Protein AF-A0A935SSV7-F1 (afdb_monomer_lite)

Sequence (300 aa):
MIEKYALFFLRSNEHFPEGTLFELADTTQPSLPDRGDGEAVLIDMERLIRCPEFAENVPPGQCPVAVTSVSKGDLNNVTIDQTLHYQVVEIPFAVEISQVLSATVNDRLHGLEVERYESSIVDRKYRLHIGHLRPGFYEAICELPDSEQLLITFIKFFPKQFTDRYAEIAQNEQLRRNGNDARRVPIPSIAIAPHHRGDVFSDELLNYALKLTTEWGENYGKPIKERILRLFPELSDQEIDALTKISREAEYYIYDLAAQELDGKINEHDIVPFARGKFTWLDRENSSRLANIGMFYARK

pLDDT: mean 81.69, std 14.03, range [30.91, 95.81]

Radius of gyration: 23.76 Å; chains: 1; bounding box: 60×53×66 Å

Structure (mmCIF, N/CA/C/O backbone):
data_AF-A0A935SSV7-F1
#
_entry.id   AF-A0A935SSV7-F1
#
loop_
_atom_site.group_PDB
_atom_site.id
_atom_site.type_symbol
_atom_site.label_atom_id
_atom_site.label_alt_id
_atom_site.label_comp_id
_atom_site.label_asym_id
_atom_site.label_entity_id
_atom_site.label_seq_id
_atom_site.pdbx_PDB_ins_code
_atom_site.Cartn_x
_atom_site.Cartn_y
_atom_site.Cartn_z
_atom_site.occupancy
_atom_site.B_iso_or_equiv
_atom_site.auth_seq_id
_atom_site.auth_comp_id
_atom_site.auth_asym_id
_atom_site.auth_atom_id
_atom_site.pdbx_PDB_model_num
ATOM 1 N N . MET A 1 1 ? 3.971 26.061 -2.828 1.00 48.59 1 MET A N 1
ATOM 2 C CA . MET A 1 1 ? 3.521 25.217 -3.956 1.00 48.59 1 MET A CA 1
ATOM 3 C C . MET A 1 1 ? 3.308 23.831 -3.392 1.00 48.59 1 MET A C 1
ATOM 5 O O . MET A 1 1 ? 4.142 23.421 -2.603 1.00 48.59 1 MET A O 1
ATOM 9 N N . ILE A 1 2 ? 2.199 23.166 -3.712 1.00 56.59 2 ILE A N 1
ATOM 10 C CA . ILE A 1 2 ? 2.009 21.763 -3.326 1.00 56.59 2 ILE A CA 1
ATOM 11 C C . ILE A 1 2 ? 2.935 20.948 -4.227 1.00 56.59 2 ILE A C 1
ATOM 13 O O . ILE A 1 2 ? 2.820 21.037 -5.452 1.00 56.59 2 ILE A O 1
ATOM 17 N N . GLU A 1 3 ? 3.890 20.249 -3.626 1.00 74.19 3 GLU A N 1
ATOM 18 C CA . GLU A 1 3 ? 4.778 19.339 -4.338 1.00 74.19 3 GLU A CA 1
ATOM 19 C C . GLU A 1 3 ? 3.940 18.182 -4.889 1.00 74.19 3 GLU A C 1
ATOM 21 O O . GLU A 1 3 ? 3.077 17.638 -4.199 1.00 74.19 3 GLU A O 1
ATOM 26 N N . LYS A 1 4 ? 4.096 17.890 -6.182 1.00 86.56 4 LYS A N 1
ATOM 27 C CA . LYS A 1 4 ? 3.373 16.796 -6.833 1.00 86.56 4 LYS A CA 1
ATOM 28 C C . LYS A 1 4 ? 4.244 15.559 -6.785 1.00 86.56 4 LYS A C 1
ATOM 30 O O . LYS A 1 4 ? 5.429 15.654 -7.085 1.00 86.56 4 LYS A O 1
ATOM 35 N N . TYR A 1 5 ? 3.637 14.424 -6.482 1.00 87.44 5 TYR A N 1
ATOM 36 C CA . TYR A 1 5 ? 4.305 13.133 -6.472 1.00 87.44 5 TYR A CA 1
ATOM 37 C C . TYR A 1 5 ? 3.787 12.272 -7.625 1.00 87.44 5 TYR A C 1
ATOM 39 O O . TYR A 1 5 ? 2.654 12.441 -8.083 1.00 87.44 5 TYR A O 1
ATOM 47 N N . ALA A 1 6 ? 4.640 11.393 -8.135 1.00 87.94 6 ALA A N 1
ATOM 48 C CA . ALA A 1 6 ? 4.318 10.454 -9.196 1.00 87.94 6 ALA A CA 1
ATOM 49 C C . ALA A 1 6 ? 4.981 9.101 -8.927 1.00 87.94 6 ALA A C 1
ATOM 51 O O . ALA A 1 6 ? 6.003 9.010 -8.246 1.00 87.94 6 ALA A O 1
ATOM 52 N N . LEU A 1 7 ? 4.399 8.044 -9.491 1.00 87.31 7 LEU A N 1
ATOM 53 C CA . LEU A 1 7 ? 4.951 6.701 -9.403 1.00 87.31 7 LEU A CA 1
ATOM 54 C C . LEU A 1 7 ? 6.076 6.530 -10.427 1.00 87.31 7 LEU A C 1
ATOM 56 O O . LEU A 1 7 ? 5.903 6.807 -11.616 1.00 87.31 7 LEU A O 1
ATOM 60 N N . PHE A 1 8 ? 7.215 6.016 -9.983 1.00 88.38 8 PHE A N 1
ATOM 61 C CA . PHE A 1 8 ? 8.368 5.722 -10.816 1.00 88.38 8 PHE A CA 1
ATOM 62 C C . PHE A 1 8 ? 8.837 4.286 -10.618 1.00 88.38 8 PHE A C 1
ATOM 64 O O . PHE A 1 8 ? 8.939 3.788 -9.501 1.00 88.38 8 PHE A O 1
ATOM 71 N N . PHE A 1 9 ? 9.172 3.637 -11.727 1.00 87.25 9 PHE A N 1
ATOM 72 C CA . PHE A 1 9 ? 9.912 2.386 -11.759 1.00 87.25 9 PHE A CA 1
ATOM 73 C C . PHE A 1 9 ? 11.403 2.700 -11.834 1.00 87.25 9 PHE A C 1
ATOM 75 O O . PHE A 1 9 ? 11.855 3.362 -12.775 1.00 87.25 9 PHE A O 1
ATOM 82 N N . LEU A 1 10 ? 12.160 2.226 -10.849 1.00 85.44 10 LEU A N 1
ATOM 83 C CA . LEU A 1 10 ? 13.599 2.407 -10.782 1.00 85.44 10 LEU A CA 1
ATOM 84 C C . LEU A 1 10 ? 14.311 1.334 -11.610 1.00 85.44 10 LEU A C 1
ATOM 86 O O . LEU A 1 10 ? 14.245 0.134 -11.335 1.00 85.44 10 LEU A O 1
ATOM 90 N N . ARG A 1 11 ? 15.043 1.796 -12.618 1.00 79.31 11 ARG A N 1
ATOM 91 C CA . ARG A 1 11 ? 16.056 1.010 -13.319 1.00 79.31 11 ARG A CA 1
ATOM 92 C C . ARG A 1 11 ? 17.254 0.882 -12.403 1.00 79.31 11 ARG A C 1
ATOM 94 O O . ARG A 1 11 ? 17.616 1.868 -11.768 1.00 79.31 11 ARG A O 1
ATOM 101 N N . SER A 1 12 ? 17.830 -0.319 -12.369 1.00 76.56 12 SER A N 1
ATOM 102 C CA . SER A 1 12 ? 19.017 -0.710 -11.598 1.00 76.56 12 SER A CA 1
ATOM 103 C C . SER A 1 12 ? 19.812 0.466 -11.015 1.00 76.56 12 SER A C 1
ATOM 105 O O . SER A 1 12 ? 20.351 1.295 -11.754 1.00 76.56 12 SER A O 1
ATOM 107 N N . ASN A 1 13 ? 19.939 0.510 -9.691 1.00 78.81 13 ASN A N 1
ATOM 108 C CA . ASN A 1 13 ? 20.808 1.456 -9.001 1.00 78.81 13 ASN A CA 1
ATOM 109 C C . ASN A 1 13 ? 21.601 0.729 -7.899 1.00 78.81 13 ASN A C 1
ATOM 111 O O . ASN A 1 13 ? 21.331 -0.422 -7.576 1.00 78.81 13 ASN A O 1
ATOM 115 N N . GLU A 1 14 ? 22.617 1.390 -7.352 1.00 76.25 14 GLU A N 1
ATOM 116 C CA . GLU A 1 14 ? 23.547 0.791 -6.379 1.00 76.25 14 GLU A CA 1
ATOM 117 C C . GLU A 1 14 ? 22.909 0.516 -5.006 1.00 76.25 14 GLU A C 1
ATOM 119 O O . GLU A 1 14 ? 23.407 -0.281 -4.217 1.00 76.25 14 GLU A O 1
ATOM 124 N N . HIS A 1 15 ? 21.784 1.165 -4.733 1.00 73.81 15 HIS A N 1
ATOM 125 C CA . HIS A 1 15 ? 21.099 1.211 -3.451 1.00 73.81 15 HIS A CA 1
ATOM 126 C C . HIS A 1 15 ? 19.860 0.304 -3.404 1.00 73.81 15 HIS A C 1
ATOM 128 O O . HIS A 1 15 ? 19.477 -0.129 -2.317 1.00 73.81 15 HIS A O 1
ATOM 134 N N . PHE A 1 16 ? 19.234 0.018 -4.549 1.00 79.81 16 PHE A N 1
ATOM 135 C CA . PHE A 1 16 ? 17.968 -0.701 -4.646 1.00 79.81 16 PHE A CA 1
ATOM 136 C C . PHE A 1 16 ? 17.959 -1.709 -5.796 1.00 79.81 16 PHE A C 1
ATOM 138 O O . PHE A 1 16 ? 18.489 -1.419 -6.872 1.00 79.81 16 PHE A O 1
ATOM 145 N N . PRO A 1 17 ? 17.290 -2.863 -5.616 1.00 74.12 17 PRO A N 1
ATOM 146 C CA . PRO A 1 17 ? 17.087 -3.816 -6.696 1.00 74.12 17 PRO A CA 1
ATOM 147 C C . PRO A 1 17 ? 16.396 -3.176 -7.903 1.00 74.12 17 PRO A C 1
ATOM 149 O O . PRO A 1 17 ? 15.486 -2.348 -7.761 1.00 74.12 17 PRO A O 1
ATOM 152 N N . GLU A 1 18 ? 16.800 -3.603 -9.098 1.00 75.88 18 GLU A N 1
ATOM 153 C CA . GLU A 1 18 ? 16.103 -3.247 -10.329 1.00 75.88 18 GLU A CA 1
ATOM 154 C C . GLU A 1 18 ? 14.624 -3.639 -10.247 1.00 75.88 18 GLU A C 1
ATOM 156 O O . GLU A 1 18 ? 14.265 -4.725 -9.790 1.00 75.88 18 GLU A O 1
ATOM 161 N N . GLY A 1 19 ? 13.769 -2.728 -10.702 1.00 75.62 19 GLY A N 1
ATOM 162 C CA . GLY A 1 19 ? 12.326 -2.913 -10.743 1.00 75.62 19 GLY A CA 1
ATOM 163 C C . GLY A 1 19 ? 11.578 -2.466 -9.500 1.00 75.62 19 GLY A C 1
ATOM 164 O O . GLY A 1 19 ? 10.358 -2.604 -9.415 1.00 75.62 19 GLY A O 1
ATOM 165 N N . THR A 1 20 ? 12.266 -1.849 -8.549 1.00 83.50 20 THR A N 1
ATOM 166 C CA . THR A 1 20 ? 11.580 -1.258 -7.406 1.00 83.50 20 THR A CA 1
ATOM 167 C C . THR A 1 20 ? 10.691 -0.091 -7.856 1.00 83.50 20 THR A C 1
ATOM 169 O O . THR A 1 20 ? 11.133 0.789 -8.596 1.00 83.50 20 THR A O 1
ATOM 172 N N . LEU A 1 21 ? 9.430 -0.089 -7.421 1.00 86.69 21 LEU A N 1
ATOM 173 C CA . LEU A 1 21 ? 8.510 1.032 -7.612 1.00 86.69 21 LEU A CA 1
ATOM 174 C C . LEU A 1 21 ? 8.599 1.984 -6.417 1.00 86.69 21 LEU A C 1
ATOM 176 O O . LEU A 1 21 ? 8.624 1.532 -5.273 1.00 86.69 21 LEU A O 1
ATOM 180 N N . PHE A 1 22 ? 8.599 3.287 -6.685 1.00 87.12 22 PHE A N 1
ATOM 181 C CA . PHE A 1 22 ? 8.559 4.337 -5.670 1.00 87.12 22 PHE A CA 1
ATOM 182 C C . PHE A 1 22 ? 7.610 5.451 -6.084 1.00 87.12 22 PHE A C 1
ATOM 184 O O . PHE A 1 22 ? 7.574 5.841 -7.248 1.00 87.12 22 PHE A O 1
ATOM 191 N N . GLU A 1 23 ? 6.877 5.998 -5.124 1.00 88.19 23 GLU A N 1
ATOM 192 C CA . GLU A 1 23 ? 6.283 7.322 -5.274 1.00 88.19 23 GLU A CA 1
ATOM 193 C C . GLU A 1 23 ? 7.362 8.355 -4.935 1.00 88.19 23 GLU A C 1
ATOM 195 O O . GLU A 1 23 ? 8.023 8.215 -3.911 1.00 88.19 23 GLU A O 1
ATOM 200 N N . LEU A 1 24 ? 7.607 9.329 -5.814 1.00 89.94 24 LEU A N 1
ATOM 201 C CA . LEU A 1 24 ? 8.639 10.363 -5.650 1.00 89.94 24 LEU A CA 1
ATOM 202 C C . LEU A 1 24 ? 8.135 11.710 -6.161 1.00 89.94 24 LEU A C 1
ATOM 204 O O . LEU A 1 24 ? 7.181 11.762 -6.938 1.00 89.94 24 LEU A O 1
ATOM 208 N N . ALA A 1 25 ? 8.797 12.796 -5.761 1.00 88.94 25 ALA A N 1
ATOM 209 C CA . ALA A 1 25 ? 8.492 14.127 -6.273 1.00 88.94 25 ALA A CA 1
ATOM 210 C C . ALA A 1 25 ? 8.641 14.172 -7.808 1.00 88.94 25 ALA A C 1
ATOM 212 O O . ALA A 1 25 ? 9.650 13.744 -8.366 1.00 88.94 25 ALA A O 1
ATOM 213 N N . ASP A 1 26 ? 7.637 14.706 -8.502 1.00 87.88 26 ASP A N 1
ATOM 214 C CA . ASP A 1 26 ? 7.586 14.827 -9.964 1.00 87.88 26 ASP A CA 1
ATOM 215 C C . ASP A 1 26 ? 8.390 16.058 -10.415 1.00 87.88 26 ASP A C 1
ATOM 217 O O . ASP A 1 26 ? 7.848 17.064 -10.883 1.00 87.88 26 ASP A O 1
ATOM 221 N N . THR A 1 27 ? 9.703 16.005 -10.186 1.00 86.81 27 THR A N 1
ATOM 222 C CA . THR A 1 27 ? 10.665 17.071 -10.493 1.00 86.81 27 THR A CA 1
ATOM 223 C C . THR A 1 27 ? 11.703 16.587 -11.509 1.00 86.81 27 THR A C 1
ATOM 225 O O . THR A 1 27 ? 11.733 15.424 -11.905 1.00 86.81 27 THR A O 1
ATOM 228 N N . THR A 1 28 ? 12.573 17.486 -11.975 1.00 84.31 28 THR A N 1
ATOM 229 C CA . THR A 1 28 ? 13.639 17.142 -12.932 1.00 84.31 28 THR A CA 1
ATOM 230 C C . THR A 1 28 ? 14.767 16.315 -12.321 1.00 84.31 28 THR A C 1
ATOM 232 O O . THR A 1 28 ? 15.584 15.777 -13.062 1.00 84.31 28 THR A O 1
ATOM 235 N N . GLN A 1 29 ? 14.850 16.258 -10.991 1.00 85.75 29 GLN A N 1
ATOM 236 C CA . GLN A 1 29 ? 15.876 15.518 -10.266 1.00 85.75 29 GLN A CA 1
ATOM 237 C C . GLN A 1 29 ? 15.305 15.071 -8.912 1.00 85.75 29 GLN A C 1
ATOM 239 O O . GLN A 1 29 ? 15.554 15.719 -7.892 1.00 85.75 29 GLN A O 1
ATOM 244 N N . PRO A 1 30 ? 14.481 14.011 -8.894 1.00 88.31 30 PRO A N 1
ATOM 245 C CA . PRO A 1 30 ? 13.924 13.485 -7.658 1.00 88.31 30 PRO A CA 1
ATOM 246 C C . PRO A 1 30 ? 15.029 12.948 -6.744 1.00 88.31 30 PRO A C 1
ATOM 248 O O . PRO A 1 30 ? 16.055 12.436 -7.201 1.00 88.31 30 PRO A O 1
ATOM 251 N N . SER A 1 31 ? 14.795 13.035 -5.439 1.00 87.94 31 SER A N 1
ATOM 252 C CA . SER A 1 31 ? 15.656 12.453 -4.416 1.00 87.94 31 SER A CA 1
ATOM 253 C C . SER A 1 31 ? 14.961 11.282 -3.732 1.00 87.94 31 SER A C 1
ATOM 255 O O . SER A 1 31 ? 13.760 11.311 -3.467 1.00 87.94 31 SER A O 1
ATOM 257 N N . LEU A 1 32 ? 15.733 10.242 -3.432 1.00 85.81 32 LEU A N 1
ATOM 258 C CA . LEU A 1 32 ? 15.344 9.252 -2.440 1.00 85.81 32 LEU A CA 1
ATOM 259 C C . LEU A 1 32 ? 15.706 9.811 -1.059 1.00 85.81 32 LEU A C 1
ATOM 261 O O . LEU A 1 32 ? 16.830 10.309 -0.899 1.00 85.81 32 LEU A O 1
ATOM 265 N N . PRO A 1 33 ? 14.799 9.736 -0.069 1.00 83.75 33 PRO A N 1
ATOM 266 C CA . PRO A 1 33 ? 15.132 10.093 1.300 1.00 83.75 33 PRO A CA 1
ATOM 267 C C . PRO A 1 33 ? 16.340 9.291 1.788 1.00 83.75 33 PRO A C 1
ATOM 269 O O . PRO A 1 33 ? 16.538 8.145 1.374 1.00 83.75 33 PRO A O 1
ATOM 272 N N . ASP A 1 34 ? 17.120 9.893 2.685 1.00 81.88 34 ASP A N 1
ATOM 273 C CA . ASP A 1 34 ? 18.146 9.170 3.436 1.00 81.88 34 ASP A CA 1
ATOM 274 C C . ASP A 1 34 ? 17.520 7.913 4.060 1.00 81.88 34 ASP A C 1
ATOM 276 O O . ASP A 1 34 ? 16.422 7.949 4.618 1.00 81.88 34 ASP A O 1
ATOM 280 N N . ARG A 1 35 ? 18.199 6.777 3.913 1.00 76.62 35 ARG A N 1
ATOM 281 C CA . ARG A 1 35 ? 17.683 5.466 4.326 1.00 76.62 35 ARG A CA 1
ATOM 282 C C . ARG A 1 35 ? 18.200 5.096 5.708 1.00 76.62 35 ARG A C 1
ATOM 284 O O . ARG A 1 35 ? 18.047 3.959 6.137 1.00 76.62 35 ARG A O 1
ATOM 291 N N . GLY A 1 36 ? 18.816 6.041 6.405 1.00 74.31 36 GLY A N 1
ATOM 292 C CA . GLY A 1 36 ? 19.560 5.809 7.628 1.00 74.31 36 GLY A CA 1
ATOM 293 C C . GLY A 1 36 ? 21.040 5.508 7.396 1.00 74.31 36 GLY A C 1
ATOM 294 O O . GLY A 1 36 ? 21.724 5.140 8.347 1.00 74.31 36 GLY A O 1
ATOM 295 N N . ASP A 1 37 ? 21.525 5.666 6.163 1.00 76.56 37 ASP A N 1
ATOM 296 C CA . ASP A 1 37 ? 22.944 5.702 5.797 1.00 76.56 37 ASP A CA 1
ATOM 297 C C . ASP A 1 37 ? 23.538 7.122 5.890 1.00 76.56 37 ASP A C 1
ATOM 299 O O . ASP A 1 37 ? 24.749 7.294 5.772 1.00 76.56 37 ASP A O 1
ATOM 303 N N . GLY A 1 38 ? 22.708 8.128 6.180 1.00 76.62 38 GLY A N 1
ATOM 304 C CA . GLY A 1 38 ? 23.100 9.525 6.358 1.00 76.62 38 GLY A CA 1
ATOM 305 C C . GLY A 1 38 ? 23.135 10.325 5.057 1.00 76.62 38 GLY A C 1
ATOM 306 O O . GLY A 1 38 ? 23.490 11.504 5.083 1.00 76.62 38 GLY A O 1
ATOM 307 N N . GLU A 1 39 ? 22.755 9.721 3.929 1.00 77.88 39 GLU A N 1
ATOM 308 C CA . GLU A 1 39 ? 22.858 10.338 2.610 1.00 77.88 39 GLU A CA 1
ATOM 309 C C . GLU A 1 39 ? 21.539 10.225 1.839 1.00 77.88 39 GLU A C 1
ATOM 311 O O . GLU A 1 39 ? 21.062 9.141 1.512 1.00 77.88 39 GLU A O 1
ATOM 316 N N . ALA A 1 40 ? 20.947 11.374 1.501 1.00 84.50 40 ALA A N 1
ATOM 317 C CA . ALA A 1 40 ? 19.876 11.420 0.513 1.00 84.50 40 ALA A CA 1
ATOM 318 C C . ALA A 1 40 ? 20.479 11.268 -0.888 1.00 84.50 40 ALA A C 1
ATOM 320 O O . ALA A 1 40 ? 21.465 11.927 -1.227 1.00 84.50 40 ALA A O 1
ATOM 321 N N . VAL A 1 41 ? 19.866 10.432 -1.723 1.00 83.88 41 VAL A N 1
ATOM 322 C CA . VAL A 1 41 ? 20.419 10.092 -3.038 1.00 83.88 41 VAL A CA 1
ATOM 323 C C . VAL A 1 41 ? 19.614 10.782 -4.127 1.00 83.88 41 VAL A C 1
ATOM 325 O O . VAL A 1 41 ? 18.420 10.532 -4.283 1.00 83.88 41 VAL A O 1
ATOM 328 N N . LEU A 1 42 ? 20.272 11.632 -4.915 1.00 87.00 42 LEU A N 1
ATOM 329 C CA . LEU A 1 42 ? 19.686 12.181 -6.137 1.00 87.00 42 LEU A CA 1
ATOM 330 C C . LEU A 1 42 ? 19.618 11.090 -7.206 1.00 87.00 42 LEU A C 1
ATOM 332 O O . LEU A 1 42 ? 20.614 10.416 -7.479 1.00 87.00 42 LEU A O 1
ATOM 336 N N . ILE A 1 43 ? 18.456 10.933 -7.835 1.00 85.50 43 ILE A N 1
ATOM 337 C CA . ILE A 1 43 ? 18.258 9.947 -8.892 1.00 85.50 43 ILE A CA 1
ATOM 338 C C . ILE A 1 43 ? 18.184 10.645 -10.242 1.00 85.50 43 ILE A C 1
ATOM 340 O O . ILE A 1 43 ? 17.424 11.590 -10.446 1.00 85.50 43 ILE A O 1
ATOM 344 N N . ASP A 1 44 ? 18.987 10.147 -11.178 1.00 85.38 44 ASP A N 1
ATOM 345 C CA . ASP A 1 44 ? 18.917 10.562 -12.570 1.00 85.38 44 ASP A CA 1
ATOM 346 C C . ASP A 1 44 ? 17.592 10.099 -13.192 1.00 85.38 44 ASP A C 1
ATOM 348 O O . ASP A 1 44 ? 17.216 8.926 -13.093 1.00 85.38 44 ASP A O 1
ATOM 352 N N . MET A 1 45 ? 16.904 11.010 -13.876 1.00 84.94 45 MET A N 1
ATOM 353 C CA . MET A 1 45 ? 15.671 10.715 -14.600 1.00 84.94 45 MET A CA 1
ATOM 354 C C . MET A 1 45 ? 15.855 9.636 -15.672 1.00 84.94 45 MET A C 1
ATOM 356 O O . MET A 1 45 ? 14.898 8.926 -15.971 1.00 84.94 45 MET A O 1
ATOM 360 N N . GLU A 1 46 ? 17.060 9.438 -16.216 1.00 85.50 46 GLU A N 1
ATOM 361 C CA . GLU A 1 46 ? 17.350 8.332 -17.145 1.00 85.50 46 GLU A CA 1
ATOM 362 C C . GLU A 1 46 ? 17.204 6.945 -16.496 1.00 85.50 46 GLU A C 1
ATOM 364 O O . GLU A 1 46 ? 16.926 5.946 -17.175 1.00 85.50 46 GLU A O 1
ATOM 369 N N . ARG A 1 47 ? 17.351 6.883 -15.166 1.00 85.44 47 ARG A N 1
ATOM 370 C CA . ARG A 1 47 ? 17.166 5.675 -14.353 1.00 85.44 47 ARG A CA 1
ATOM 371 C C . ARG A 1 47 ? 15.725 5.496 -13.885 1.00 85.44 47 ARG A C 1
ATOM 373 O O . ARG A 1 47 ? 15.418 4.480 -13.271 1.00 85.44 47 ARG A O 1
ATOM 380 N N . LEU A 1 48 ? 14.827 6.426 -14.189 1.00 87.06 48 LEU A N 1
ATOM 381 C CA . LEU A 1 48 ? 13.432 6.355 -13.776 1.00 87.06 48 LEU A CA 1
ATOM 382 C C . LEU A 1 48 ? 12.515 6.197 -14.981 1.00 87.06 48 LEU A C 1
ATOM 384 O O . LEU A 1 48 ? 12.659 6.847 -16.014 1.00 87.06 48 LEU A O 1
ATOM 388 N N . ILE A 1 49 ? 11.513 5.339 -14.833 1.00 85.50 49 ILE A N 1
ATOM 389 C CA . ILE A 1 49 ? 10.395 5.279 -15.766 1.00 85.50 49 ILE A CA 1
ATOM 390 C C . ILE A 1 49 ? 9.154 5.734 -15.021 1.00 85.50 49 ILE A C 1
ATOM 392 O O . ILE A 1 49 ? 8.658 5.036 -14.139 1.00 85.50 49 ILE A O 1
ATOM 396 N N . ARG A 1 50 ? 8.654 6.918 -15.377 1.00 85.69 50 ARG A N 1
ATOM 397 C CA . ARG A 1 50 ? 7.382 7.422 -14.854 1.00 85.69 50 ARG A CA 1
ATOM 398 C C . ARG A 1 50 ? 6.275 6.449 -15.246 1.00 85.69 50 ARG A C 1
ATOM 400 O O . ARG A 1 50 ? 6.089 6.171 -16.430 1.00 85.69 50 ARG A O 1
ATOM 407 N N . CYS A 1 51 ? 5.581 5.929 -14.250 1.00 80.81 51 CYS A N 1
ATOM 408 C CA . CYS A 1 51 ? 4.491 4.983 -14.400 1.00 80.81 51 CYS A CA 1
ATOM 409 C C . CYS A 1 51 ? 3.148 5.723 -14.334 1.00 80.81 51 CYS A C 1
ATOM 411 O O . CYS A 1 51 ? 3.063 6.788 -13.716 1.00 80.81 51 CYS A O 1
ATOM 413 N N . PRO A 1 52 ? 2.092 5.194 -14.978 1.00 73.81 52 PRO A N 1
ATOM 414 C CA . PRO A 1 52 ? 0.748 5.700 -14.747 1.00 73.81 52 PRO A CA 1
ATOM 415 C C . PRO A 1 52 ? 0.357 5.518 -13.276 1.00 73.81 52 PRO A C 1
ATOM 417 O O . PRO A 1 52 ? 0.891 4.648 -12.585 1.00 73.81 52 PRO A O 1
ATOM 420 N N . GLU A 1 53 ? -0.575 6.354 -12.814 1.00 67.56 53 GLU A N 1
ATOM 421 C CA . GLU A 1 53 ? -1.103 6.269 -11.455 1.00 67.56 53 GLU A CA 1
ATOM 422 C C . GLU A 1 53 ? -1.661 4.876 -11.162 1.00 67.56 53 GLU A C 1
ATOM 424 O O . GLU A 1 53 ? -2.234 4.191 -12.016 1.00 67.56 53 GLU A O 1
ATOM 429 N N . PHE A 1 54 ? -1.467 4.463 -9.918 1.00 64.25 54 PHE A N 1
ATOM 430 C CA . PHE A 1 54 ? -1.740 3.116 -9.482 1.00 64.25 54 PHE A CA 1
ATOM 431 C C . PHE A 1 54 ? -3.243 2.920 -9.237 1.00 64.25 54 PHE A C 1
ATOM 433 O O . PHE A 1 54 ? -3.784 3.391 -8.243 1.00 64.25 54 PHE A O 1
ATOM 440 N N . ALA A 1 55 ? -3.933 2.224 -10.147 1.00 52.03 55 ALA A N 1
ATOM 441 C CA . ALA A 1 55 ? -5.379 1.984 -10.037 1.00 52.03 55 ALA A CA 1
ATOM 442 C C . ALA A 1 55 ? -5.756 0.844 -9.066 1.00 52.03 55 ALA A C 1
ATOM 444 O O . ALA A 1 55 ? -6.937 0.633 -8.781 1.00 52.03 55 ALA A O 1
ATOM 445 N N . GLU A 1 56 ? -4.775 0.072 -8.592 1.00 55.16 56 GLU A N 1
ATOM 446 C CA . GLU A 1 56 ? -5.004 -1.107 -7.753 1.00 55.16 56 GLU A CA 1
ATOM 447 C C . GLU A 1 56 ? -4.876 -0.745 -6.267 1.00 55.16 56 GLU A C 1
ATOM 449 O O . GLU A 1 56 ? -4.125 0.140 -5.883 1.00 55.16 56 GLU A O 1
ATOM 454 N N . ASN A 1 57 ? -5.630 -1.398 -5.387 1.00 59.16 57 ASN A N 1
ATOM 455 C CA . ASN A 1 57 ? -5.477 -1.147 -3.954 1.00 59.16 57 ASN A CA 1
ATOM 456 C C . ASN A 1 57 ? -4.389 -2.078 -3.443 1.00 59.16 57 ASN A C 1
ATOM 458 O O . ASN A 1 57 ? -4.632 -3.275 -3.317 1.00 59.16 57 ASN A O 1
ATOM 462 N N . VAL A 1 58 ? -3.189 -1.544 -3.193 1.00 69.00 58 VAL A N 1
ATOM 463 C CA . VAL A 1 58 ? -2.116 -2.313 -2.552 1.00 69.00 58 VAL A CA 1
ATOM 464 C C . VAL A 1 58 ? -2.543 -2.598 -1.116 1.00 69.00 58 VAL A C 1
ATOM 466 O O . VAL A 1 58 ? -2.665 -1.641 -0.350 1.00 69.00 58 VAL A O 1
ATOM 469 N N . PRO A 1 59 ? -2.758 -3.863 -0.711 1.00 68.50 59 PRO A N 1
ATOM 470 C CA . PRO A 1 59 ? -3.039 -4.169 0.681 1.00 68.50 59 PRO A CA 1
ATOM 471 C C . PRO A 1 59 ? -1.790 -3.825 1.504 1.00 68.50 59 PRO A C 1
ATOM 473 O O . PRO A 1 59 ? -0.749 -4.450 1.288 1.00 68.50 59 PRO A O 1
ATOM 476 N N . PRO A 1 60 ? -1.854 -2.866 2.445 1.00 69.44 60 PRO A N 1
ATOM 477 C CA . PRO A 1 60 ? -0.674 -2.392 3.169 1.00 69.44 60 PRO A CA 1
ATOM 478 C C . PRO A 1 60 ? 0.115 -3.496 3.897 1.00 69.44 60 PRO A C 1
ATOM 480 O O . PRO A 1 60 ? 1.338 -3.417 3.994 1.00 69.44 60 PRO A O 1
ATOM 483 N N . GLY A 1 61 ? -0.561 -4.562 4.340 1.00 69.94 61 GLY A N 1
ATOM 484 C CA . GLY A 1 61 ? 0.061 -5.722 4.989 1.00 69.94 61 GLY A CA 1
ATOM 485 C C . GLY A 1 61 ? 0.808 -6.676 4.047 1.00 69.94 61 GLY A C 1
ATOM 486 O O . GLY A 1 61 ? 1.514 -7.554 4.524 1.00 69.94 61 GLY A O 1
ATOM 487 N N . GLN A 1 62 ? 0.672 -6.521 2.725 1.00 76.75 62 GLN A N 1
ATOM 488 C CA . GLN A 1 62 ? 1.415 -7.304 1.726 1.00 76.75 62 GLN A CA 1
ATOM 489 C C . GLN A 1 62 ? 2.684 -6.596 1.236 1.00 76.75 62 GLN A C 1
ATOM 491 O O . GLN A 1 62 ? 3.454 -7.175 0.470 1.00 76.75 62 GLN A O 1
ATOM 496 N N . CYS A 1 63 ? 2.897 -5.343 1.639 1.00 86.06 63 CYS A N 1
ATOM 497 C CA . CYS A 1 63 ? 4.052 -4.545 1.245 1.00 86.06 63 CYS A CA 1
ATOM 498 C C . CYS A 1 63 ? 5.313 -5.088 1.923 1.00 86.06 63 CYS A C 1
ATOM 500 O O . CYS A 1 63 ? 5.387 -5.025 3.150 1.00 86.06 63 CYS A O 1
ATOM 502 N N . PRO A 1 64 ? 6.318 -5.597 1.187 1.00 88.94 64 PRO A N 1
ATOM 503 C CA . PRO A 1 64 ? 7.567 -6.029 1.800 1.00 88.94 64 PRO A CA 1
ATOM 504 C C . PRO A 1 64 ? 8.187 -4.893 2.615 1.00 88.94 64 PRO A C 1
ATOM 506 O O . PRO A 1 64 ? 8.155 -3.741 2.186 1.00 88.94 64 PRO A O 1
ATOM 509 N N . VAL A 1 65 ? 8.754 -5.211 3.776 1.00 91.69 65 VAL A N 1
ATOM 510 C CA . VAL A 1 65 ? 9.372 -4.217 4.661 1.00 91.69 65 VAL A CA 1
ATOM 511 C C . VAL A 1 65 ? 10.847 -4.535 4.832 1.00 91.69 65 VAL A C 1
ATOM 513 O O . VAL A 1 65 ? 11.200 -5.685 5.088 1.00 91.69 65 VAL A O 1
ATOM 516 N N . ALA A 1 66 ? 11.696 -3.515 4.736 1.00 90.56 66 ALA A N 1
ATOM 517 C CA . ALA A 1 66 ? 13.087 -3.597 5.162 1.00 90.56 66 ALA A CA 1
ATOM 518 C C . ALA A 1 66 ? 13.382 -2.499 6.181 1.00 90.56 66 ALA A C 1
ATOM 520 O O . ALA A 1 66 ? 13.155 -1.322 5.904 1.00 90.56 66 ALA A O 1
ATOM 521 N N . VAL A 1 67 ? 13.906 -2.882 7.344 1.00 91.75 67 VAL A N 1
ATOM 522 C CA . VAL A 1 67 ? 14.515 -1.934 8.283 1.00 91.75 67 VAL A CA 1
ATOM 523 C C . VAL A 1 67 ? 15.919 -1.637 7.785 1.00 91.75 67 VAL A C 1
ATOM 525 O O . VAL A 1 67 ? 16.669 -2.555 7.457 1.00 91.75 67 VAL A O 1
ATOM 528 N N . THR A 1 68 ? 16.254 -0.360 7.686 1.00 90.81 68 THR A N 1
ATOM 529 C CA . THR A 1 68 ? 17.494 0.101 7.060 1.00 90.81 68 THR A CA 1
ATOM 530 C C . THR A 1 68 ? 18.456 0.721 8.064 1.00 90.81 68 THR A C 1
ATOM 532 O O . THR A 1 68 ? 19.663 0.659 7.849 1.00 90.81 68 THR A O 1
ATOM 535 N N . SER A 1 69 ? 17.961 1.247 9.188 1.00 90.75 69 SER A N 1
ATOM 536 C CA . SER A 1 69 ? 18.812 1.705 10.289 1.00 90.75 69 SER A CA 1
ATOM 537 C C . SER A 1 69 ? 18.107 1.687 11.641 1.00 90.75 69 SER A C 1
ATOM 539 O O . SER A 1 69 ? 16.877 1.729 11.728 1.00 90.75 69 SER A O 1
ATOM 541 N N . VAL A 1 70 ? 18.920 1.653 12.698 1.00 90.56 70 VAL A N 1
ATOM 542 C CA . VAL A 1 70 ? 18.512 1.789 14.099 1.00 90.56 70 VAL A CA 1
ATOM 543 C C . VAL A 1 70 ? 19.581 2.626 14.808 1.00 90.56 70 VAL A C 1
ATOM 545 O O . VAL A 1 70 ? 20.763 2.312 14.690 1.00 90.56 70 VAL A O 1
ATOM 548 N N . SER A 1 71 ? 19.208 3.690 15.528 1.00 89.06 71 SER A N 1
ATOM 549 C CA . SER A 1 71 ? 20.193 4.582 16.171 1.00 89.06 71 SER A CA 1
ATOM 550 C C . SER A 1 71 ? 20.814 4.023 17.454 1.00 89.06 71 SER A C 1
ATOM 552 O O . SER A 1 71 ? 21.902 4.452 17.837 1.00 89.06 71 SER A O 1
ATOM 554 N N . LYS A 1 72 ? 20.133 3.086 18.128 1.00 84.25 72 LYS A N 1
ATOM 555 C CA . LYS A 1 72 ? 20.606 2.404 19.342 1.00 84.25 72 LYS A CA 1
ATOM 556 C C . LYS A 1 72 ? 20.360 0.901 19.242 1.00 84.25 72 LYS A C 1
ATOM 558 O O . LYS A 1 72 ? 19.225 0.470 19.057 1.00 84.25 72 LYS A O 1
ATOM 563 N N . GLY A 1 73 ? 21.411 0.108 19.418 1.00 77.38 73 GLY A N 1
ATOM 564 C CA . GLY A 1 73 ? 21.368 -1.348 19.280 1.00 77.38 73 GLY A CA 1
ATOM 565 C C . GLY A 1 73 ? 21.862 -1.845 17.920 1.00 77.38 73 GLY A C 1
ATOM 566 O O . GLY A 1 73 ? 22.441 -1.101 17.135 1.00 77.38 73 GLY A O 1
ATOM 567 N N . ASP A 1 74 ? 21.666 -3.138 17.672 1.00 81.12 74 ASP A N 1
ATOM 568 C CA . ASP A 1 74 ? 22.111 -3.812 16.450 1.00 81.12 74 ASP A CA 1
ATOM 569 C C . ASP A 1 74 ? 20.915 -4.046 15.520 1.00 81.12 74 ASP A C 1
ATOM 571 O O . ASP A 1 74 ? 19.928 -4.672 15.915 1.00 81.12 74 ASP A O 1
ATOM 575 N N . LEU A 1 75 ? 21.025 -3.568 14.277 1.00 83.69 75 LEU A N 1
ATOM 576 C CA . LEU A 1 75 ? 20.033 -3.763 13.220 1.00 83.69 75 LEU A CA 1
ATOM 577 C C . LEU A 1 75 ? 19.690 -5.248 13.022 1.00 83.69 75 LEU A C 1
ATOM 579 O O . LEU A 1 75 ? 18.531 -5.573 12.781 1.00 83.69 75 LEU A O 1
ATOM 583 N N . ASN A 1 76 ? 20.663 -6.153 13.186 1.00 84.88 76 ASN A N 1
ATOM 584 C CA . ASN A 1 76 ? 20.457 -7.597 13.022 1.00 84.88 76 ASN A CA 1
ATOM 585 C C . ASN A 1 76 ? 19.498 -8.198 14.058 1.00 84.88 76 ASN A C 1
ATOM 587 O O . ASN A 1 76 ? 18.985 -9.299 13.858 1.00 84.88 76 ASN A O 1
ATOM 591 N N . ASN A 1 77 ? 19.259 -7.492 15.165 1.00 86.19 77 ASN A N 1
ATOM 592 C CA . ASN A 1 77 ? 18.342 -7.927 16.210 1.00 86.19 77 ASN A CA 1
ATOM 593 C C . ASN A 1 77 ? 16.906 -7.436 15.979 1.00 86.19 77 ASN A C 1
ATOM 595 O O . ASN A 1 77 ? 15.999 -7.889 16.675 1.00 86.19 77 ASN A O 1
ATOM 599 N N . VAL A 1 78 ? 16.678 -6.533 15.021 1.00 88.81 78 VAL A N 1
ATOM 600 C CA . VAL A 1 78 ? 15.332 -6.092 14.649 1.00 88.81 78 VAL A CA 1
ATOM 601 C C . VAL A 1 78 ? 14.740 -7.072 13.646 1.00 88.81 78 VAL A C 1
ATOM 603 O O . VAL A 1 78 ? 15.330 -7.357 12.605 1.00 88.81 78 VAL A O 1
ATOM 606 N N . THR A 1 79 ? 13.550 -7.584 13.948 1.00 91.50 79 THR A N 1
ATOM 607 C CA . THR A 1 79 ? 12.866 -8.562 13.096 1.00 91.50 79 THR A CA 1
ATOM 608 C C . THR A 1 79 ? 11.524 -8.036 12.621 1.00 91.50 79 THR A C 1
ATOM 610 O O . THR A 1 79 ? 10.848 -7.292 13.327 1.00 91.50 79 THR A O 1
ATOM 613 N N . ILE A 1 80 ? 11.111 -8.453 11.426 1.00 91.44 80 ILE A N 1
ATOM 614 C CA . ILE A 1 80 ? 9.758 -8.211 10.927 1.00 91.44 80 ILE A CA 1
ATOM 615 C C . ILE A 1 80 ? 8.918 -9.456 11.205 1.00 91.44 80 ILE A C 1
ATOM 617 O O . ILE A 1 80 ? 9.128 -10.494 10.577 1.00 91.44 80 ILE A O 1
ATOM 621 N N . ASP A 1 81 ? 7.970 -9.347 12.135 1.00 89.50 81 ASP A N 1
ATOM 622 C CA . ASP A 1 81 ? 6.919 -10.349 12.318 1.00 89.50 81 ASP A CA 1
ATOM 623 C C . ASP A 1 81 ? 5.732 -9.972 11.432 1.00 89.50 81 ASP A C 1
ATOM 625 O O . ASP A 1 81 ? 5.188 -8.866 11.519 1.00 89.50 81 ASP A O 1
ATOM 629 N N . GLN A 1 82 ? 5.347 -10.873 10.536 1.00 88.06 82 GLN A N 1
ATOM 630 C CA . GLN A 1 82 ? 4.314 -10.588 9.556 1.00 88.06 82 GLN A CA 1
ATOM 631 C C . GLN A 1 82 ? 3.503 -11.813 9.168 1.00 88.06 82 GLN A C 1
ATOM 633 O O . GLN A 1 82 ? 3.996 -12.935 9.073 1.00 88.06 82 GLN A O 1
ATOM 638 N 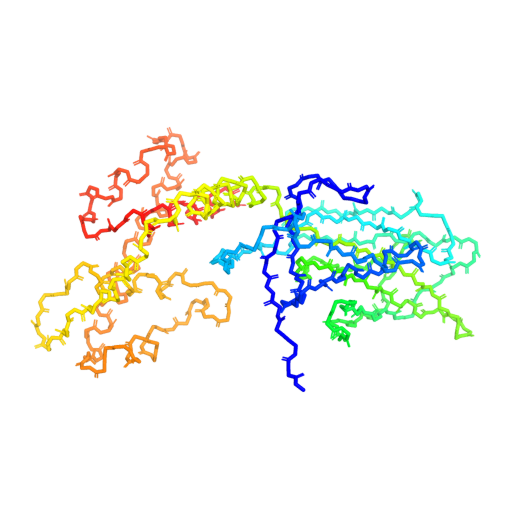N . THR A 1 83 ? 2.243 -11.543 8.856 1.00 79.62 83 THR A N 1
ATOM 639 C CA . THR A 1 83 ? 1.307 -12.469 8.223 1.00 79.62 83 THR A CA 1
ATOM 640 C C . THR A 1 83 ? 0.602 -11.743 7.081 1.00 79.62 83 THR A C 1
ATOM 642 O O . THR A 1 83 ? 0.863 -10.572 6.815 1.00 79.62 83 THR A O 1
ATOM 645 N N . LEU A 1 84 ? -0.367 -12.397 6.442 1.00 65.12 84 LEU A N 1
ATOM 646 C CA . LEU A 1 84 ? -1.268 -11.722 5.506 1.00 65.12 84 LEU A CA 1
ATOM 647 C C . LEU A 1 84 ? -2.056 -10.562 6.159 1.00 65.12 84 LEU A C 1
ATOM 649 O O . LEU A 1 84 ? -2.545 -9.680 5.456 1.00 65.12 84 LEU A O 1
ATOM 653 N N . HIS A 1 85 ? -2.214 -10.567 7.487 1.00 63.09 85 HIS A N 1
ATOM 654 C CA . HIS A 1 85 ? -3.120 -9.666 8.206 1.00 63.09 85 HIS A CA 1
ATOM 655 C C . HIS A 1 85 ? -2.420 -8.565 9.000 1.00 63.09 85 HIS A C 1
ATOM 657 O O . HIS A 1 85 ? -3.060 -7.572 9.343 1.00 63.09 85 HIS A O 1
ATOM 663 N N . TYR A 1 86 ? -1.136 -8.720 9.310 1.00 80.44 86 TYR A N 1
ATOM 664 C CA . TYR A 1 86 ? -0.390 -7.727 10.070 1.00 80.44 86 TYR A CA 1
ATOM 665 C C . TYR A 1 86 ? 1.079 -7.711 9.670 1.00 80.44 86 TYR A C 1
ATOM 667 O O . TYR A 1 86 ? 1.623 -8.710 9.207 1.00 80.44 86 TYR A O 1
ATOM 675 N N . GLN A 1 87 ? 1.720 -6.575 9.927 1.00 88.75 87 GLN A N 1
ATOM 676 C CA . GLN A 1 87 ? 3.169 -6.432 9.892 1.00 88.75 87 GLN A CA 1
ATOM 677 C C . GLN A 1 87 ? 3.600 -5.623 11.104 1.00 88.75 87 GLN A C 1
ATOM 679 O O . GLN A 1 87 ? 3.001 -4.587 11.411 1.00 88.75 87 GLN A O 1
ATOM 684 N N . VAL A 1 88 ? 4.614 -6.123 11.794 1.00 90.62 88 VAL A N 1
ATOM 685 C CA . VAL A 1 88 ? 5.132 -5.563 13.033 1.00 90.62 88 VAL A CA 1
ATOM 686 C C . VAL A 1 88 ? 6.648 -5.509 12.943 1.00 90.62 88 VAL A C 1
ATOM 688 O O . VAL A 1 88 ? 7.288 -6.511 12.627 1.00 90.62 88 VAL A O 1
ATOM 691 N N . VAL A 1 89 ? 7.224 -4.347 13.250 1.00 91.69 89 VAL A N 1
ATOM 692 C CA . VAL A 1 89 ? 8.658 -4.244 13.536 1.00 91.69 89 VAL A CA 1
ATOM 693 C C . VAL A 1 89 ? 8.850 -4.609 15.002 1.00 91.69 89 VAL A C 1
ATOM 695 O O . VAL A 1 89 ? 8.332 -3.929 15.890 1.00 91.69 89 VAL A O 1
ATOM 698 N N . GLU A 1 90 ? 9.551 -5.706 15.257 1.00 91.12 90 GLU A N 1
ATOM 699 C CA . GLU A 1 90 ? 9.895 -6.141 16.603 1.00 91.12 90 GLU A CA 1
ATOM 700 C C . GLU A 1 90 ? 11.275 -5.621 16.985 1.00 91.12 90 GLU A C 1
ATOM 702 O O . GLU A 1 90 ? 12.282 -5.957 16.358 1.00 91.12 90 GLU A O 1
ATOM 707 N N . ILE A 1 91 ? 11.312 -4.824 18.049 1.00 86.81 91 ILE A N 1
ATOM 708 C CA . ILE A 1 91 ? 12.533 -4.224 18.574 1.00 86.81 91 ILE A CA 1
ATOM 709 C C . ILE A 1 91 ? 12.816 -4.865 19.930 1.00 86.81 91 ILE A C 1
ATOM 711 O O . ILE A 1 91 ? 12.055 -4.645 20.880 1.00 86.81 91 ILE A O 1
ATOM 715 N N . PRO A 1 92 ? 13.869 -5.687 20.054 1.00 81.56 92 PRO A N 1
ATOM 716 C CA . PRO A 1 92 ? 14.203 -6.292 21.327 1.00 81.56 92 PRO A CA 1
ATOM 717 C C . PRO A 1 92 ? 14.745 -5.244 22.291 1.00 81.56 92 PRO A C 1
ATOM 719 O O . PRO A 1 92 ? 15.560 -4.394 21.933 1.00 81.56 92 PRO A O 1
ATOM 722 N N . PHE A 1 93 ? 14.325 -5.347 23.546 1.00 77.19 93 PHE A N 1
ATOM 723 C CA . PHE A 1 93 ? 14.928 -4.589 24.629 1.00 77.19 93 PHE A CA 1
ATOM 724 C C . PHE A 1 93 ? 16.349 -5.101 24.877 1.00 77.19 93 PHE A C 1
ATOM 726 O O . PHE A 1 93 ? 16.560 -6.206 25.381 1.00 77.19 93 PHE A O 1
ATOM 733 N N . ALA A 1 94 ? 17.331 -4.304 24.456 1.00 69.81 94 ALA A N 1
ATOM 734 C CA . ALA A 1 94 ? 18.739 -4.497 24.777 1.00 69.81 94 ALA A CA 1
ATOM 735 C C . ALA A 1 94 ? 19.046 -3.964 26.189 1.00 69.81 94 ALA A C 1
ATOM 737 O O . ALA A 1 94 ? 18.199 -3.343 26.826 1.00 69.81 94 ALA A O 1
ATOM 738 N N . VAL A 1 95 ? 20.279 -4.159 26.673 1.00 60.38 95 VAL A N 1
ATOM 739 C CA . VAL A 1 95 ? 20.730 -3.642 27.987 1.00 60.38 95 VAL A CA 1
ATOM 740 C C . VAL A 1 95 ? 20.469 -2.132 28.137 1.00 60.38 95 VAL A C 1
ATOM 742 O O . VAL A 1 95 ? 20.222 -1.659 29.242 1.00 60.38 95 VAL A O 1
ATOM 745 N N . GLU A 1 96 ? 20.472 -1.398 27.024 1.00 64.12 96 GLU A N 1
ATOM 746 C CA . GLU A 1 96 ? 20.308 0.058 26.947 1.00 64.12 96 GLU A CA 1
ATOM 747 C C . GLU A 1 96 ? 18.852 0.518 26.732 1.00 64.12 96 GLU A C 1
ATOM 749 O O . GLU A 1 96 ? 18.567 1.705 26.846 1.00 64.12 96 GLU A O 1
ATOM 754 N N . ILE A 1 97 ? 17.916 -0.390 26.427 1.00 71.94 97 ILE A N 1
ATOM 755 C CA . ILE A 1 97 ? 16.513 -0.055 26.140 1.00 71.94 97 ILE A CA 1
ATOM 756 C C . ILE A 1 97 ? 15.637 -0.878 27.075 1.00 71.94 97 ILE A C 1
ATOM 758 O O . ILE A 1 97 ? 15.354 -2.040 26.805 1.00 71.94 97 ILE A O 1
ATOM 762 N N . SER A 1 98 ? 15.201 -0.286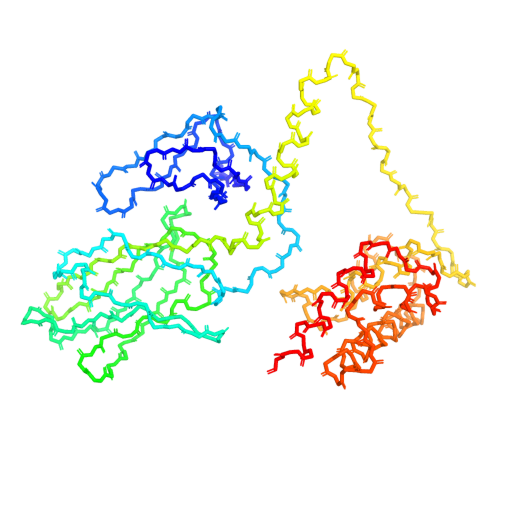 28.183 1.00 75.31 98 SER A N 1
ATOM 763 C CA . SER A 1 98 ? 14.329 -0.963 29.152 1.00 75.31 98 SER A CA 1
ATOM 764 C C . SER A 1 98 ? 12.843 -0.847 28.802 1.00 75.31 98 SER A C 1
ATOM 766 O O . SER A 1 98 ? 12.049 -1.705 29.194 1.00 75.31 98 SER A O 1
ATOM 768 N N . GLN A 1 99 ? 12.469 0.212 28.081 1.00 85.25 99 GLN A N 1
ATOM 769 C CA . GLN A 1 99 ? 11.090 0.556 27.761 1.00 85.25 99 GLN A CA 1
ATOM 770 C C . GLN A 1 99 ? 11.033 1.550 26.595 1.00 85.25 99 GLN A C 1
ATOM 772 O O . GLN A 1 99 ? 11.863 2.447 26.507 1.00 85.25 99 GLN A O 1
ATOM 777 N N . VAL A 1 100 ? 10.003 1.430 25.755 1.00 87.50 100 VAL A N 1
ATOM 778 C CA . VAL A 1 100 ? 9.554 2.479 24.824 1.00 87.50 100 VAL A CA 1
ATOM 779 C C . VAL A 1 100 ? 8.252 3.052 25.379 1.00 87.50 100 VAL A C 1
ATOM 781 O O . VAL A 1 100 ? 7.361 2.276 25.719 1.00 87.50 100 VAL A O 1
ATOM 784 N N . LEU A 1 101 ? 8.147 4.370 25.529 1.00 89.25 101 LEU A N 1
ATOM 785 C CA . LEU A 1 101 ? 6.977 5.076 26.065 1.00 89.25 101 LEU A CA 1
ATOM 786 C C . LEU A 1 101 ? 5.931 5.323 24.977 1.00 89.25 101 LEU A C 1
ATOM 788 O O . LEU A 1 101 ? 4.755 5.019 25.161 1.00 89.25 101 LEU A O 1
ATOM 792 N N . SER A 1 102 ? 6.382 5.823 23.833 1.00 91.81 102 SER A N 1
ATOM 793 C CA . SER A 1 102 ? 5.561 6.064 22.654 1.00 91.81 102 SER A CA 1
ATOM 794 C C . SER A 1 102 ? 6.423 5.931 21.398 1.00 91.81 102 SER A C 1
ATOM 796 O O . SER A 1 102 ? 7.655 5.919 21.482 1.00 91.81 102 SER A O 1
ATOM 798 N N . ALA A 1 103 ? 5.791 5.808 20.237 1.00 92.56 103 ALA A N 1
ATOM 799 C CA . ALA A 1 103 ? 6.472 5.927 18.959 1.00 92.56 103 ALA A CA 1
ATOM 800 C C . ALA A 1 103 ? 5.664 6.803 18.009 1.00 92.56 103 ALA A C 1
ATOM 802 O O . ALA A 1 103 ? 4.476 6.564 17.799 1.00 92.56 103 ALA A O 1
ATOM 803 N N . THR A 1 104 ? 6.321 7.774 17.391 1.00 95.12 104 THR A N 1
ATOM 804 C CA . THR A 1 104 ? 5.758 8.562 16.293 1.00 95.12 104 THR A CA 1
ATOM 805 C C . THR A 1 104 ? 6.370 8.086 14.989 1.00 95.12 104 THR A C 1
ATOM 807 O O . THR A 1 104 ? 7.590 7.956 14.899 1.00 95.12 104 THR A O 1
ATOM 810 N N . VAL A 1 105 ? 5.547 7.822 13.976 1.00 95.50 105 VAL A N 1
ATOM 811 C CA . VAL A 1 105 ? 6.013 7.438 12.642 1.00 95.50 105 VAL A CA 1
ATOM 812 C C . VAL A 1 105 ? 5.797 8.589 11.674 1.00 95.50 105 VAL A C 1
ATOM 814 O O . VAL A 1 105 ? 4.678 9.067 11.495 1.00 95.50 105 VAL A O 1
ATOM 817 N N . ASN A 1 106 ? 6.881 8.988 11.018 1.00 94.50 106 ASN A N 1
ATOM 818 C CA . ASN A 1 106 ? 6.904 10.040 10.017 1.00 94.50 106 ASN A CA 1
ATOM 819 C C . ASN A 1 106 ? 7.140 9.449 8.630 1.00 94.50 106 ASN A C 1
ATOM 821 O O . ASN A 1 106 ? 8.026 8.614 8.437 1.00 94.50 106 ASN A O 1
ATOM 825 N N . ASP A 1 107 ? 6.376 9.923 7.655 1.00 92.06 107 ASP A N 1
ATOM 826 C CA . ASP A 1 107 ? 6.666 9.746 6.241 1.00 92.06 107 ASP A CA 1
ATOM 827 C C . ASP A 1 107 ? 7.789 10.711 5.844 1.00 92.06 107 ASP A C 1
ATOM 829 O O . ASP A 1 107 ? 7.609 11.932 5.815 1.00 92.06 107 ASP A O 1
ATOM 833 N N . ARG A 1 108 ? 8.967 10.155 5.553 1.00 90.31 108 ARG A N 1
ATOM 834 C CA . ARG A 1 108 ? 10.173 10.929 5.224 1.00 90.31 108 ARG A CA 1
ATOM 835 C C . ARG A 1 108 ? 10.111 11.566 3.841 1.00 90.31 108 ARG A C 1
ATOM 837 O O . ARG A 1 108 ? 10.869 12.494 3.577 1.00 90.31 108 ARG A O 1
ATOM 844 N N . LEU A 1 109 ? 9.257 11.056 2.958 1.00 87.31 109 LEU A N 1
ATOM 845 C CA . LEU A 1 109 ? 9.088 11.590 1.613 1.00 87.31 109 LEU A CA 1
ATOM 846 C C . LEU A 1 109 ? 8.196 12.836 1.630 1.00 87.31 109 LEU A C 1
ATOM 848 O O . LEU A 1 109 ? 8.484 13.815 0.942 1.00 87.31 109 LEU A O 1
ATOM 852 N N . HIS A 1 110 ? 7.128 12.797 2.425 1.00 84.62 110 HIS A N 1
ATOM 853 C CA . HIS A 1 110 ? 6.153 13.883 2.525 1.00 84.62 110 HIS A CA 1
ATOM 854 C C . HIS A 1 110 ? 6.444 14.859 3.676 1.00 84.62 110 HIS A C 1
ATOM 856 O O . HIS A 1 110 ? 5.893 15.959 3.701 1.00 84.62 110 HIS A O 1
ATOM 862 N N . GLY A 1 111 ? 7.300 14.476 4.628 1.00 86.81 111 GLY A N 1
ATOM 863 C CA . GLY A 1 111 ? 7.612 15.276 5.813 1.00 86.81 111 GLY A CA 1
ATOM 864 C C . GLY A 1 111 ? 6.431 15.394 6.779 1.00 86.81 111 GLY A C 1
ATOM 865 O O . GLY A 1 111 ? 6.242 16.445 7.390 1.00 86.81 111 GLY A O 1
ATOM 866 N N . LEU A 1 112 ? 5.608 14.346 6.879 1.00 89.56 112 LEU A N 1
ATOM 867 C CA . LEU A 1 112 ? 4.366 14.342 7.653 1.00 89.56 112 LEU A CA 1
ATOM 868 C C . LEU A 1 112 ? 4.370 13.223 8.693 1.00 89.56 112 LEU A C 1
ATOM 870 O O . LEU A 1 112 ? 4.792 12.105 8.405 1.00 89.56 112 LEU A O 1
ATOM 874 N N . GLU A 1 113 ? 3.832 13.508 9.876 1.00 93.12 113 GLU A N 1
ATOM 875 C CA . GLU A 1 113 ? 3.449 12.469 10.834 1.00 93.12 113 GLU A CA 1
ATOM 876 C C . GLU A 1 113 ? 2.285 11.663 10.247 1.00 93.12 113 GLU A C 1
ATOM 878 O O . GLU A 1 113 ? 1.284 12.237 9.811 1.00 93.12 113 GLU A O 1
ATOM 883 N N . VAL A 1 114 ? 2.429 10.338 10.208 1.00 91.12 114 VAL A N 1
ATOM 884 C CA . VAL A 1 114 ? 1.409 9.434 9.655 1.00 91.12 114 VAL A CA 1
ATOM 885 C C . VAL A 1 114 ? 0.736 8.574 10.709 1.00 91.12 114 VAL A C 1
ATOM 887 O O . VAL A 1 114 ? -0.386 8.133 10.477 1.00 91.12 114 VAL A O 1
ATOM 890 N N . GLU A 1 115 ? 1.396 8.328 11.842 1.00 91.88 115 GLU A N 1
ATOM 891 C CA . GLU A 1 115 ? 0.816 7.559 12.939 1.00 91.88 115 GLU A CA 1
ATOM 892 C C . GLU A 1 115 ? 1.547 7.811 14.263 1.00 91.88 115 GLU A C 1
ATOM 894 O O . GLU A 1 115 ? 2.749 8.095 14.282 1.00 91.88 115 GLU A O 1
ATOM 899 N N . ARG A 1 116 ? 0.833 7.622 15.375 1.00 90.44 116 ARG A N 1
ATOM 900 C CA . ARG A 1 116 ? 1.393 7.636 16.726 1.00 90.44 116 ARG A CA 1
ATOM 901 C C . ARG A 1 116 ? 0.898 6.437 17.527 1.00 90.44 116 ARG A C 1
ATOM 903 O O . ARG A 1 116 ? -0.294 6.160 17.609 1.00 90.44 116 ARG A O 1
ATOM 910 N N . TYR A 1 117 ? 1.829 5.755 18.179 1.00 86.62 117 TYR A N 1
ATOM 911 C CA . TYR A 1 117 ? 1.574 4.561 18.970 1.00 86.62 117 TYR A CA 1
ATOM 912 C C . TYR A 1 117 ? 1.942 4.812 20.424 1.00 86.62 117 TYR A C 1
ATOM 914 O O . TYR A 1 117 ? 3.031 5.296 20.733 1.00 86.62 117 TYR A O 1
ATOM 922 N N . GLU A 1 118 ? 1.065 4.395 21.324 1.00 83.19 118 GLU A N 1
ATOM 923 C CA . GLU A 1 118 ? 1.406 4.255 22.736 1.00 83.19 118 GLU A CA 1
ATOM 924 C C . GLU A 1 118 ? 2.141 2.929 22.973 1.00 83.19 118 GLU A C 1
ATOM 926 O O . GLU A 1 118 ? 2.039 1.985 22.180 1.00 83.19 118 GLU A O 1
ATOM 931 N N . SER A 1 119 ? 2.911 2.852 24.060 1.00 75.50 119 SER A N 1
ATOM 932 C CA . SER A 1 119 ? 3.680 1.653 24.399 1.00 75.50 119 SER A CA 1
ATOM 933 C C . SER A 1 119 ? 2.818 0.388 24.414 1.00 75.50 119 SER A C 1
ATOM 935 O O . SER A 1 119 ? 1.842 0.289 25.161 1.00 75.50 119 SER A O 1
ATOM 937 N N . SER A 1 120 ? 3.230 -0.624 23.649 1.00 65.88 120 SER A N 1
ATOM 938 C CA . SER A 1 120 ? 2.753 -1.994 23.808 1.00 65.88 120 SER A CA 1
ATOM 939 C C . SER A 1 120 ? 3.964 -2.908 24.003 1.00 65.88 120 SER A C 1
ATOM 941 O O . SER A 1 120 ? 4.774 -3.117 23.098 1.00 65.88 120 SER A O 1
ATOM 943 N N . ILE A 1 121 ? 4.143 -3.386 25.237 1.00 67.62 121 ILE A N 1
ATOM 944 C CA . ILE A 1 121 ? 5.243 -4.282 25.604 1.00 67.62 121 ILE A CA 1
ATOM 945 C C . ILE A 1 121 ? 4.710 -5.705 25.637 1.00 67.62 121 ILE A C 1
ATOM 947 O O . ILE A 1 121 ? 3.796 -6.013 26.402 1.00 67.62 121 ILE A O 1
ATOM 951 N N . VAL A 1 122 ? 5.327 -6.582 24.851 1.00 69.19 122 VAL A N 1
ATOM 952 C CA . VAL A 1 122 ? 5.071 -8.025 24.881 1.00 69.19 122 VAL A CA 1
ATOM 953 C C . VAL A 1 122 ? 6.425 -8.729 24.869 1.00 69.19 122 VAL A C 1
ATOM 955 O O . VAL A 1 122 ? 7.278 -8.410 24.048 1.00 69.19 122 VAL A O 1
ATOM 958 N N . ASP A 1 123 ? 6.658 -9.644 25.811 1.00 73.44 123 ASP A N 1
ATOM 959 C CA . ASP A 1 123 ? 7.851 -10.508 25.852 1.00 73.44 123 ASP A CA 1
ATOM 960 C C . ASP A 1 123 ? 9.212 -9.785 25.750 1.00 73.44 123 ASP A C 1
ATOM 962 O O . ASP A 1 123 ? 10.132 -10.252 25.080 1.00 73.44 123 ASP A O 1
ATOM 966 N N . ARG A 1 124 ? 9.368 -8.643 26.442 1.00 82.31 124 ARG A N 1
ATOM 967 C CA . ARG A 1 124 ? 10.585 -7.792 26.409 1.00 82.31 124 ARG A CA 1
ATOM 968 C C . ARG A 1 124 ? 10.959 -7.298 25.005 1.00 82.31 124 ARG A C 1
ATOM 970 O O . ARG A 1 124 ? 12.127 -7.041 24.712 1.00 82.31 124 ARG A O 1
ATOM 977 N N . LYS A 1 125 ? 9.964 -7.155 24.143 1.00 85.75 125 LYS A N 1
ATOM 978 C CA . LYS A 1 125 ? 1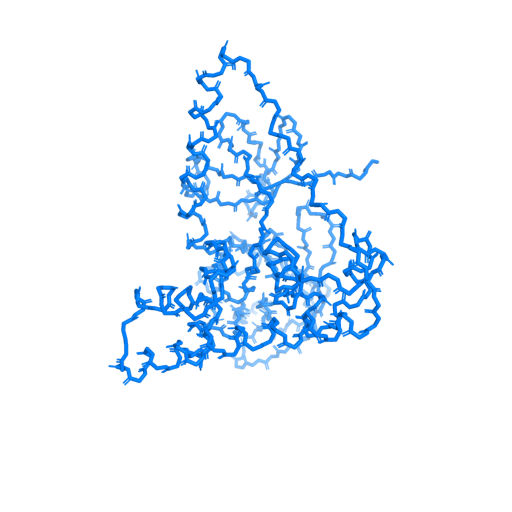0.089 -6.501 22.851 1.00 85.75 125 LYS A CA 1
ATOM 979 C C . LYS A 1 125 ? 9.078 -5.371 22.777 1.00 85.75 125 LYS A C 1
ATOM 981 O O . LYS A 1 125 ? 7.966 -5.477 23.304 1.00 85.75 125 LYS A O 1
ATOM 986 N N . TYR A 1 126 ? 9.460 -4.309 22.089 1.00 87.75 126 TYR A N 1
ATOM 987 C CA . TYR A 1 126 ? 8.500 -3.342 21.591 1.00 87.75 126 TYR A CA 1
ATOM 988 C C . TYR A 1 126 ? 8.010 -3.786 20.213 1.00 87.75 126 TYR A C 1
ATOM 990 O O . TYR A 1 126 ? 8.803 -4.224 19.375 1.00 87.75 126 TYR A O 1
ATOM 998 N N . ARG A 1 127 ? 6.694 -3.710 19.998 1.00 90.06 127 ARG A N 1
ATOM 999 C CA . ARG A 1 127 ? 6.031 -4.133 18.760 1.00 90.06 127 ARG A CA 1
ATOM 1000 C C . ARG A 1 127 ? 5.411 -2.918 18.080 1.00 90.06 127 ARG A C 1
ATOM 1002 O O . ARG A 1 127 ? 4.392 -2.401 18.529 1.00 90.06 127 ARG A O 1
ATOM 1009 N N . LEU A 1 128 ? 6.025 -2.472 16.987 1.00 90.75 128 LEU A N 1
ATOM 1010 C CA . LEU A 1 128 ? 5.539 -1.348 16.189 1.00 90.75 128 LEU A CA 1
ATOM 1011 C C . LEU A 1 128 ? 4.664 -1.859 15.035 1.00 90.75 128 LEU A C 1
ATOM 1013 O O . LEU A 1 128 ? 5.165 -2.446 14.075 1.00 90.75 128 LEU A O 1
ATOM 1017 N N . HIS A 1 129 ? 3.351 -1.648 15.128 1.00 90.38 129 HIS A N 1
ATOM 1018 C CA . HIS A 1 129 ? 2.361 -2.185 14.188 1.00 90.38 129 HIS A CA 1
ATOM 1019 C C . HIS A 1 129 ? 2.232 -1.349 12.906 1.00 90.38 129 HIS A C 1
ATOM 1021 O O . HIS A 1 129 ? 1.330 -0.532 12.768 1.00 90.38 129 HIS A O 1
ATOM 1027 N N . ILE A 1 130 ? 3.075 -1.628 11.917 1.00 91.38 130 ILE A N 1
ATOM 1028 C CA . ILE A 1 130 ? 3.162 -0.876 10.651 1.00 91.38 130 ILE A CA 1
ATOM 1029 C C . ILE A 1 130 ? 2.295 -1.434 9.512 1.00 91.38 130 ILE A C 1
ATOM 1031 O O . ILE A 1 130 ? 2.402 -1.004 8.361 1.00 91.38 130 ILE A O 1
ATOM 1035 N N . GLY A 1 131 ? 1.457 -2.433 9.794 1.00 85.44 131 GLY A N 1
ATOM 1036 C CA . GLY A 1 131 ? 0.677 -3.147 8.781 1.00 85.44 131 GLY A CA 1
ATOM 1037 C C . GLY A 1 131 ? -0.242 -2.259 7.945 1.00 85.44 131 GLY A C 1
ATOM 1038 O O . GLY A 1 131 ? -0.464 -2.580 6.789 1.00 85.44 131 GLY A O 1
ATOM 1039 N N . HIS A 1 132 ? -0.731 -1.142 8.486 1.00 82.06 132 HIS A N 1
ATOM 1040 C CA . HIS A 1 132 ? -1.634 -0.219 7.790 1.00 82.06 132 HIS A CA 1
ATOM 1041 C C . HIS A 1 132 ? -0.908 0.834 6.933 1.00 82.06 132 HIS A C 1
ATOM 1043 O O . HIS A 1 132 ? -1.544 1.473 6.095 1.00 82.06 132 HIS A O 1
ATOM 1049 N N . LEU A 1 133 ? 0.404 1.015 7.120 1.00 87.62 133 LEU A N 1
ATOM 1050 C CA . LEU A 1 133 ? 1.184 2.010 6.385 1.00 87.62 133 LEU A CA 1
ATOM 1051 C C . LEU A 1 133 ? 1.315 1.619 4.911 1.00 87.62 133 LEU A C 1
ATOM 1053 O O . LEU A 1 133 ? 1.595 0.457 4.585 1.00 87.62 133 LEU A O 1
ATOM 1057 N N . ARG A 1 134 ? 1.132 2.601 4.027 1.00 87.62 134 ARG A N 1
ATOM 1058 C CA . ARG A 1 134 ? 1.291 2.454 2.573 1.00 87.62 134 ARG A CA 1
ATOM 1059 C C . ARG A 1 134 ? 2.760 2.158 2.204 1.00 87.62 134 ARG A C 1
ATOM 1061 O O . ARG A 1 134 ? 3.631 2.210 3.070 1.00 87.62 134 ARG A O 1
ATOM 1068 N N . PRO A 1 135 ? 3.066 1.787 0.948 1.00 88.81 135 PRO A N 1
ATOM 1069 C CA . PRO A 1 135 ? 4.445 1.821 0.466 1.00 88.81 135 PRO A CA 1
ATOM 1070 C C . PRO A 1 135 ? 5.057 3.216 0.657 1.00 88.81 135 PRO A C 1
ATOM 1072 O O . PRO A 1 135 ? 4.385 4.209 0.391 1.00 88.81 135 PRO A O 1
ATOM 1075 N N . GLY A 1 136 ? 6.309 3.294 1.105 1.00 90.06 136 GLY A N 1
ATOM 1076 C CA . GLY A 1 136 ? 6.957 4.567 1.412 1.00 90.06 136 GLY A CA 1
ATOM 1077 C C . GLY A 1 136 ? 8.235 4.441 2.239 1.00 90.06 136 GLY A C 1
ATOM 1078 O O . GLY A 1 136 ? 8.690 3.337 2.561 1.0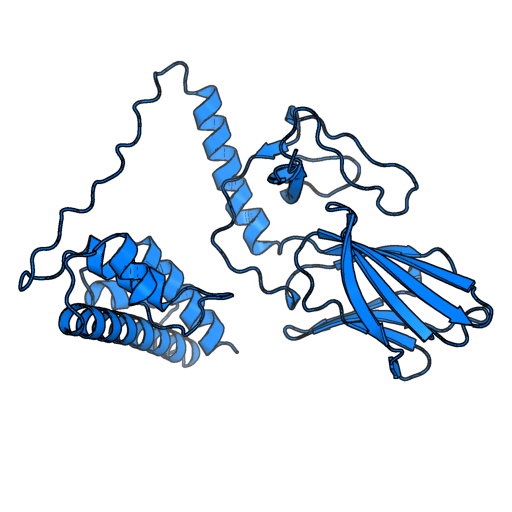0 90.06 136 GLY A O 1
ATOM 1079 N N . PHE A 1 137 ? 8.799 5.602 2.575 1.00 92.50 137 PHE A N 1
ATOM 1080 C CA . PHE A 1 137 ? 9.987 5.763 3.414 1.00 92.50 137 PHE A CA 1
ATOM 1081 C C . PHE A 1 137 ? 9.568 6.297 4.777 1.00 92.50 137 PHE A C 1
ATOM 1083 O O . PHE A 1 137 ? 8.966 7.368 4.857 1.00 92.50 137 PHE A O 1
ATOM 1090 N N . TYR A 1 138 ? 9.913 5.581 5.842 1.00 94.69 138 TYR A N 1
ATOM 1091 C CA . TYR A 1 138 ? 9.432 5.894 7.179 1.00 94.69 138 TYR A CA 1
ATOM 1092 C C . TYR A 1 138 ? 10.563 6.007 8.191 1.00 94.69 138 TYR A C 1
ATOM 1094 O O . TYR A 1 138 ? 11.551 5.275 8.136 1.00 94.69 138 TYR A O 1
ATOM 1102 N N . GLU A 1 139 ? 10.375 6.912 9.145 1.00 95.12 139 GLU A N 1
ATOM 1103 C CA . GLU A 1 139 ? 11.161 7.008 10.370 1.00 95.12 139 GLU A CA 1
ATOM 1104 C C . GLU A 1 139 ? 10.227 6.851 11.566 1.00 95.12 139 GLU A C 1
ATOM 1106 O O . GLU A 1 139 ? 9.255 7.592 11.695 1.00 95.12 139 GLU A O 1
ATOM 1111 N N . ALA A 1 140 ? 10.519 5.893 12.440 1.00 94.81 140 ALA A N 1
ATOM 1112 C CA . ALA A 1 140 ? 9.888 5.787 13.744 1.00 94.81 140 ALA A CA 1
ATOM 1113 C C . ALA A 1 140 ? 10.797 6.411 14.805 1.00 94.81 140 ALA A C 1
ATOM 1115 O O . ALA A 1 140 ? 11.926 5.962 15.010 1.00 94.81 140 ALA A O 1
ATOM 1116 N N . ILE A 1 141 ? 10.275 7.416 15.501 1.00 94.75 141 ILE A N 1
ATOM 1117 C CA . ILE A 1 141 ? 10.898 8.060 16.652 1.00 94.75 141 ILE A CA 1
ATOM 1118 C C . ILE A 1 141 ? 10.266 7.451 17.898 1.00 94.75 141 ILE A C 1
ATOM 1120 O O . ILE A 1 141 ? 9.135 7.774 18.253 1.00 94.75 141 ILE A O 1
ATOM 1124 N N . CYS A 1 142 ? 10.984 6.534 18.535 1.00 92.25 142 CYS A N 1
ATOM 1125 C CA . CYS A 1 142 ? 10.564 5.874 19.763 1.00 92.25 142 CYS A CA 1
ATOM 1126 C C . CYS A 1 142 ? 11.085 6.664 20.969 1.00 92.25 142 CYS A C 1
ATOM 1128 O O . CYS A 1 142 ? 12.297 6.784 21.164 1.00 92.25 142 CYS A O 1
ATOM 1130 N N . GLU A 1 143 ? 10.177 7.188 21.786 1.00 92.25 143 GLU A N 1
ATOM 1131 C CA . GLU A 1 143 ? 10.510 7.869 23.036 1.00 92.25 143 GLU A CA 1
ATOM 1132 C C . GLU A 1 143 ? 10.878 6.836 24.105 1.00 92.25 143 GLU A C 1
ATOM 1134 O O . GLU A 1 143 ? 10.131 5.890 24.363 1.00 92.25 143 GLU A O 1
ATOM 1139 N N . LEU A 1 144 ? 12.031 7.017 24.738 1.00 89.75 144 LEU A N 1
ATOM 1140 C CA . LEU A 1 144 ? 12.523 6.203 25.846 1.00 89.75 144 LEU A CA 1
ATOM 1141 C C . LEU A 1 144 ? 12.413 7.001 27.164 1.00 89.75 144 LEU A C 1
ATOM 1143 O O . LEU A 1 144 ? 12.163 8.212 27.142 1.00 89.75 144 LEU A O 1
ATOM 1147 N N . PRO A 1 145 ? 12.608 6.361 28.333 1.00 88.06 145 PRO A N 1
ATOM 1148 C CA . PRO A 1 145 ? 12.806 7.077 29.590 1.00 88.06 145 PRO A CA 1
ATOM 1149 C C . PRO A 1 145 ? 13.918 8.138 29.508 1.00 88.06 145 PRO A C 1
ATOM 1151 O O . PRO A 1 145 ? 14.779 8.100 28.632 1.00 88.06 145 PRO A O 1
ATOM 1154 N N . ASP A 1 146 ? 13.881 9.107 30.426 1.00 87.06 146 ASP A N 1
ATOM 1155 C CA . ASP A 1 146 ? 14.878 10.185 30.541 1.00 87.06 146 ASP A CA 1
ATOM 1156 C C . ASP A 1 146 ? 15.015 11.088 29.300 1.00 87.06 146 ASP A C 1
ATOM 1158 O O . ASP A 1 146 ? 16.016 11.775 29.116 1.00 87.06 146 ASP A O 1
ATOM 1162 N N . SER A 1 147 ? 13.957 11.163 28.482 1.00 81.44 147 SER A N 1
ATOM 1163 C CA . SER A 1 147 ? 13.912 11.940 27.228 1.00 81.44 147 SER A CA 1
ATOM 1164 C C . SER A 1 147 ? 14.901 11.458 26.163 1.00 81.44 147 SER A C 1
ATOM 1166 O O . SER A 1 147 ? 15.231 12.197 25.234 1.00 81.44 147 SER A O 1
ATOM 1168 N N . GLU A 1 148 ? 15.379 10.221 26.278 1.00 89.56 148 GLU A N 1
ATOM 1169 C CA . GLU A 1 148 ? 16.165 9.604 25.225 1.00 89.56 148 GLU A CA 1
ATOM 1170 C C . GLU A 1 148 ? 15.280 9.162 24.052 1.00 89.56 148 GLU A C 1
ATOM 1172 O O . GLU A 1 148 ? 14.087 8.901 24.202 1.00 89.56 148 GLU A O 1
ATOM 1177 N N . GLN A 1 149 ? 15.876 9.049 22.864 1.00 91.19 149 GLN A N 1
ATOM 1178 C CA . GLN A 1 149 ? 15.177 8.601 21.661 1.00 91.19 149 GLN A CA 1
ATOM 1179 C C . GLN A 1 149 ? 15.895 7.426 21.006 1.00 91.19 149 GLN A C 1
ATOM 1181 O O . GLN A 1 149 ? 17.130 7.350 20.987 1.00 91.19 149 GLN A O 1
ATOM 1186 N N . LEU A 1 150 ? 15.093 6.530 20.442 1.00 90.44 150 LEU A N 1
ATOM 1187 C CA . LEU A 1 150 ? 15.507 5.511 19.493 1.00 90.44 150 LEU A CA 1
ATOM 1188 C C . LEU A 1 150 ? 14.894 5.849 18.131 1.00 90.44 150 LEU A C 1
ATOM 1190 O O . LEU A 1 150 ? 13.682 6.003 18.019 1.00 90.44 150 LEU A O 1
ATOM 1194 N N . LEU A 1 151 ? 15.730 5.937 17.100 1.00 92.50 151 LEU A N 1
ATOM 1195 C CA . LEU A 1 151 ? 15.310 6.194 15.726 1.00 92.50 151 LEU A CA 1
ATOM 1196 C C . LEU A 1 151 ? 15.413 4.903 14.928 1.00 92.50 151 LEU A C 1
ATOM 1198 O O . LEU A 1 151 ? 16.427 4.208 15.010 1.00 92.50 151 LEU A O 1
ATOM 1202 N N . ILE A 1 152 ? 14.378 4.597 14.155 1.00 92.44 152 ILE A N 1
ATOM 1203 C CA . ILE A 1 152 ? 14.338 3.428 13.278 1.00 92.44 152 ILE A CA 1
ATOM 1204 C C . ILE A 1 152 ? 13.893 3.890 11.903 1.00 92.44 152 ILE A C 1
ATOM 1206 O O . ILE A 1 152 ? 12.777 4.381 11.754 1.00 92.44 152 ILE A O 1
ATOM 1210 N N . THR A 1 153 ? 14.738 3.697 10.894 1.00 93.69 153 THR A N 1
ATOM 1211 C CA . THR A 1 153 ? 14.337 3.929 9.501 1.00 93.69 153 THR A CA 1
ATOM 1212 C C . THR A 1 153 ? 13.944 2.608 8.858 1.00 93.69 153 THR A C 1
ATOM 1214 O O . THR A 1 153 ? 14.630 1.595 9.019 1.00 93.69 153 THR A O 1
ATOM 1217 N N . PHE A 1 154 ? 12.831 2.607 8.131 1.00 93.31 154 PHE A N 1
ATOM 1218 C CA . PHE A 1 154 ? 12.382 1.453 7.365 1.00 93.31 154 PHE A CA 1
ATOM 1219 C C . PHE A 1 154 ? 11.684 1.869 6.071 1.00 93.31 154 PHE A C 1
ATOM 1221 O O . PHE A 1 154 ? 11.154 2.971 5.935 1.00 93.31 154 PHE A O 1
ATOM 1228 N N . ILE A 1 155 ? 11.680 0.955 5.108 1.00 92.12 155 ILE A N 1
ATOM 1229 C CA . ILE A 1 155 ? 11.073 1.134 3.793 1.00 92.12 155 ILE A CA 1
ATOM 1230 C C . ILE A 1 155 ? 9.980 0.085 3.631 1.00 92.12 155 ILE A C 1
ATOM 1232 O O . ILE A 1 155 ? 10.236 -1.106 3.826 1.00 92.12 155 ILE A O 1
ATOM 1236 N N . LYS A 1 156 ? 8.774 0.517 3.248 1.00 91.31 156 LYS A N 1
ATOM 1237 C CA . LYS A 1 156 ? 7.719 -0.378 2.758 1.00 91.31 156 LYS A CA 1
ATOM 1238 C C . LYS A 1 156 ? 7.706 -0.324 1.237 1.00 91.31 156 LYS A C 1
ATOM 1240 O O . LYS A 1 156 ? 7.421 0.712 0.645 1.00 91.31 156 LYS A O 1
ATOM 1245 N N . PHE A 1 157 ? 8.014 -1.442 0.602 1.00 88.25 157 PHE A N 1
ATOM 1246 C CA . PHE A 1 157 ? 8.055 -1.556 -0.848 1.00 88.25 157 PHE A CA 1
ATOM 1247 C C . PHE A 1 157 ? 6.674 -1.857 -1.419 1.00 88.25 157 PHE A C 1
ATOM 1249 O O . PHE A 1 157 ? 5.824 -2.471 -0.769 1.00 88.25 157 PHE A O 1
ATOM 1256 N N . PHE A 1 158 ? 6.468 -1.493 -2.682 1.00 86.56 158 PHE A N 1
ATOM 1257 C CA . PHE A 1 158 ? 5.363 -2.056 -3.446 1.00 86.56 158 PHE A CA 1
ATOM 1258 C C . PHE A 1 158 ? 5.544 -3.583 -3.559 1.00 86.56 158 PHE A C 1
ATOM 1260 O O . PHE A 1 158 ? 6.668 -4.051 -3.763 1.00 86.56 158 PHE A O 1
ATOM 1267 N N . PRO A 1 159 ? 4.471 -4.387 -3.437 1.00 82.94 159 PRO A N 1
ATOM 1268 C CA . PRO A 1 159 ? 4.573 -5.832 -3.598 1.00 82.94 159 PRO A CA 1
ATOM 1269 C C . PRO A 1 159 ? 5.066 -6.221 -4.992 1.00 82.94 159 PRO A C 1
ATOM 1271 O O . PRO A 1 159 ? 4.672 -5.626 -5.999 1.00 82.94 159 PRO A O 1
ATOM 1274 N N . LYS A 1 160 ? 5.883 -7.278 -5.050 1.00 80.94 160 LYS A N 1
ATOM 1275 C CA . LYS A 1 160 ? 6.558 -7.725 -6.277 1.00 80.94 160 LYS A CA 1
ATOM 1276 C C . LYS A 1 160 ? 5.597 -7.963 -7.449 1.00 80.94 160 LYS A C 1
ATOM 1278 O O . LYS A 1 160 ? 5.899 -7.582 -8.574 1.00 80.94 160 LYS A O 1
ATOM 1283 N N . GLN A 1 161 ? 4.408 -8.504 -7.175 1.00 75.62 161 GLN A N 1
ATOM 1284 C CA . GLN A 1 161 ? 3.368 -8.742 -8.185 1.00 75.62 161 GLN A CA 1
ATOM 1285 C C . GLN A 1 161 ? 2.958 -7.485 -8.971 1.00 75.62 161 GLN A C 1
ATOM 1287 O O . GLN A 1 161 ? 2.483 -7.589 -10.099 1.00 75.62 161 GLN A O 1
ATOM 1292 N N . PHE A 1 162 ? 3.137 -6.296 -8.393 1.00 75.12 162 PHE A N 1
ATOM 1293 C CA . PHE A 1 162 ? 2.885 -5.037 -9.077 1.00 75.12 162 PHE A CA 1
ATOM 1294 C C . PHE A 1 162 ? 4.131 -4.549 -9.811 1.00 75.12 162 PHE A C 1
ATOM 1296 O O . PHE A 1 162 ? 4.028 -4.182 -10.977 1.00 75.12 162 PHE A O 1
ATOM 1303 N N . THR A 1 163 ? 5.307 -4.622 -9.182 1.00 75.94 163 THR A N 1
ATOM 1304 C CA . THR A 1 163 ? 6.600 -4.357 -9.835 1.00 75.94 163 THR A CA 1
ATOM 1305 C C . THR A 1 163 ? 6.721 -5.078 -11.181 1.00 75.94 163 THR A C 1
ATOM 1307 O O . THR A 1 163 ? 7.007 -4.438 -12.194 1.00 75.94 163 THR A O 1
ATOM 1310 N N . ASP A 1 164 ? 6.419 -6.378 -11.214 1.00 73.31 164 ASP A N 1
ATOM 1311 C CA . ASP A 1 164 ? 6.577 -7.204 -12.414 1.00 73.31 164 ASP A CA 1
ATOM 1312 C C . ASP A 1 164 ? 5.612 -6.771 -13.538 1.00 73.31 164 ASP A C 1
ATOM 1314 O O . ASP A 1 164 ? 5.991 -6.703 -14.706 1.00 73.31 164 ASP A O 1
ATOM 1318 N N . ARG A 1 165 ? 4.376 -6.382 -13.192 1.00 72.56 165 ARG A N 1
ATOM 1319 C CA . ARG A 1 165 ? 3.363 -5.920 -14.162 1.00 72.56 165 ARG A CA 1
ATOM 1320 C C . ARG A 1 165 ? 3.679 -4.541 -14.738 1.00 72.56 165 ARG A C 1
ATOM 1322 O O . ARG A 1 165 ? 3.386 -4.274 -15.903 1.00 72.56 165 ARG A O 1
ATOM 1329 N N . TYR A 1 166 ? 4.267 -3.656 -13.935 1.00 71.62 166 TYR A N 1
ATOM 1330 C CA . TYR A 1 166 ? 4.641 -2.315 -14.385 1.00 71.62 166 TYR A CA 1
ATOM 1331 C C . TYR A 1 166 ? 5.925 -2.303 -15.208 1.00 71.62 166 TYR A C 1
ATOM 1333 O O . TYR A 1 166 ? 6.067 -1.417 -16.046 1.00 71.62 166 TYR A O 1
ATOM 1341 N N . ALA A 1 167 ? 6.812 -3.290 -15.054 1.00 66.19 167 ALA A N 1
ATOM 1342 C CA . ALA A 1 167 ? 7.999 -3.421 -15.897 1.00 66.19 167 ALA A CA 1
ATOM 1343 C C . ALA A 1 167 ? 7.633 -3.467 -17.394 1.00 66.19 167 ALA A C 1
ATOM 1345 O O . ALA A 1 167 ? 8.220 -2.748 -18.204 1.00 66.19 167 ALA A O 1
ATOM 1346 N N . GLU A 1 168 ? 6.606 -4.238 -17.763 1.00 66.44 168 GLU A N 1
ATOM 1347 C CA . GLU A 1 168 ? 6.126 -4.348 -19.148 1.00 66.44 168 GLU A CA 1
ATOM 1348 C C . GLU A 1 168 ? 5.465 -3.054 -19.648 1.00 66.44 168 GLU A C 1
ATOM 1350 O O . GLU A 1 168 ? 5.700 -2.611 -20.776 1.00 66.44 168 GLU A O 1
ATOM 1355 N N . ILE A 1 169 ? 4.655 -2.404 -18.806 1.00 62.91 169 ILE A N 1
ATOM 1356 C CA . ILE A 1 169 ? 4.011 -1.118 -19.128 1.00 62.91 169 ILE A CA 1
ATOM 1357 C C . ILE A 1 169 ? 5.077 -0.035 -19.347 1.00 62.91 169 ILE A C 1
ATOM 1359 O O . ILE A 1 169 ? 5.014 0.724 -20.317 1.00 62.91 169 ILE A O 1
ATOM 1363 N N . ALA A 1 170 ? 6.088 -0.008 -18.483 1.00 63.09 170 ALA A N 1
ATOM 1364 C CA . ALA A 1 170 ? 7.207 0.915 -18.527 1.00 63.09 170 ALA A CA 1
ATOM 1365 C C . ALA A 1 170 ? 8.086 0.702 -19.777 1.00 63.09 170 ALA A C 1
ATOM 1367 O O . ALA A 1 170 ? 8.477 1.672 -20.432 1.00 63.09 170 ALA A O 1
ATOM 1368 N N . GLN A 1 171 ? 8.338 -0.552 -20.173 1.00 64.62 171 GLN A N 1
ATOM 1369 C CA . GLN A 1 171 ? 9.031 -0.881 -21.427 1.00 64.62 171 GLN A CA 1
ATOM 1370 C C . GLN A 1 171 ? 8.229 -0.441 -22.663 1.00 64.62 171 GLN A C 1
ATOM 1372 O O . GLN A 1 171 ? 8.787 0.155 -23.588 1.00 64.62 171 GLN A O 1
ATOM 1377 N N . ASN A 1 172 ? 6.912 -0.654 -22.664 1.00 59.91 172 ASN A N 1
ATOM 1378 C CA . ASN A 1 172 ? 6.033 -0.250 -23.763 1.00 59.91 172 ASN A CA 1
ATOM 1379 C C . ASN A 1 172 ? 5.942 1.279 -23.928 1.00 59.91 172 ASN A C 1
ATOM 1381 O O . ASN A 1 172 ? 5.922 1.777 -25.054 1.00 59.91 172 ASN A O 1
ATOM 1385 N N . GLU A 1 173 ? 5.930 2.045 -22.834 1.00 59.19 173 GLU A N 1
ATOM 1386 C CA . GLU A 1 173 ? 6.019 3.517 -22.850 1.00 59.19 173 GLU A CA 1
ATOM 1387 C C . GLU A 1 173 ? 7.328 4.008 -23.481 1.00 59.19 173 GLU A C 1
ATOM 1389 O O . GLU A 1 173 ? 7.325 4.954 -24.270 1.00 59.19 173 GLU A O 1
ATOM 1394 N N . GLN A 1 174 ? 8.450 3.354 -23.184 1.00 57.38 174 GLN A N 1
ATOM 1395 C CA . GLN A 1 174 ? 9.735 3.728 -23.764 1.00 57.38 174 GLN A CA 1
ATOM 1396 C C . GLN A 1 174 ? 9.868 3.368 -25.237 1.00 57.38 174 GLN A C 1
ATOM 1398 O O . GLN A 1 174 ? 10.352 4.186 -26.018 1.00 57.38 174 GLN A O 1
ATOM 1403 N N . LEU A 1 175 ? 9.379 2.196 -25.643 1.00 51.91 175 LEU A N 1
ATOM 1404 C CA . LEU A 1 175 ? 9.272 1.838 -27.058 1.00 51.91 175 LEU A CA 1
ATOM 1405 C C . LEU A 1 175 ? 8.377 2.836 -27.806 1.00 51.91 175 LEU A C 1
ATOM 1407 O O . LEU A 1 175 ? 8.704 3.253 -28.914 1.00 51.91 175 LEU A O 1
ATOM 1411 N N . ARG A 1 176 ? 7.297 3.311 -27.170 1.00 49.28 176 ARG A N 1
ATOM 1412 C CA . ARG A 1 176 ? 6.449 4.390 -27.699 1.00 49.28 176 ARG A CA 1
ATOM 1413 C C . ARG A 1 176 ? 7.157 5.743 -27.764 1.00 49.28 176 ARG A C 1
ATOM 1415 O O . ARG A 1 176 ? 6.841 6.519 -28.658 1.00 49.28 176 ARG A O 1
ATOM 1422 N N . ARG A 1 177 ? 8.081 6.069 -26.857 1.00 52.25 177 ARG A N 1
ATOM 1423 C CA . ARG A 1 177 ? 8.875 7.313 -26.935 1.00 52.25 177 ARG A CA 1
ATOM 1424 C C . ARG A 1 177 ? 9.944 7.235 -28.024 1.00 52.25 177 ARG A C 1
ATOM 1426 O O . ARG A 1 177 ? 10.104 8.200 -28.758 1.00 52.25 177 ARG A O 1
ATOM 1433 N N . ASN A 1 178 ? 10.577 6.077 -28.195 1.00 49.44 178 ASN A N 1
ATOM 1434 C CA . ASN A 1 178 ? 11.601 5.862 -29.222 1.00 49.44 178 ASN A CA 1
ATOM 1435 C C . ASN A 1 178 ? 11.011 5.670 -30.634 1.00 49.44 178 ASN A C 1
ATOM 1437 O O . ASN A 1 178 ? 11.701 5.905 -31.619 1.00 49.44 178 ASN A O 1
ATOM 1441 N N . GLY A 1 179 ? 9.739 5.269 -30.748 1.00 41.44 179 GLY A N 1
ATOM 1442 C CA . GLY A 1 179 ? 9.022 5.124 -32.022 1.00 41.44 179 GLY A CA 1
ATOM 1443 C C . GLY A 1 179 ? 8.235 6.358 -32.489 1.00 41.44 179 GLY A C 1
ATOM 1444 O O . GLY A 1 179 ? 7.686 6.337 -33.587 1.00 41.44 179 GLY A O 1
ATOM 1445 N N . ASN A 1 180 ? 8.157 7.431 -31.693 1.00 41.03 180 ASN A N 1
ATOM 1446 C CA . ASN A 1 180 ? 7.305 8.595 -31.977 1.00 41.03 180 ASN A CA 1
ATOM 1447 C C . ASN A 1 180 ? 8.082 9.826 -32.475 1.00 41.03 180 ASN A C 1
ATOM 1449 O O . ASN A 1 180 ? 7.915 10.928 -31.957 1.00 41.03 180 ASN A O 1
ATOM 1453 N N . ASP A 1 181 ? 8.822 9.645 -33.572 1.00 42.84 181 ASP A N 1
ATOM 1454 C CA . ASP A 1 181 ? 8.886 10.675 -34.627 1.00 42.84 181 ASP A CA 1
ATOM 1455 C C . ASP A 1 181 ? 7.616 10.634 -35.522 1.00 42.84 181 ASP A C 1
ATOM 1457 O O . ASP A 1 181 ? 7.415 11.431 -36.438 1.00 42.84 181 ASP A O 1
ATOM 1461 N N . ALA A 1 182 ? 6.685 9.719 -35.225 1.00 40.44 182 ALA A N 1
ATOM 1462 C CA . ALA A 1 182 ? 5.325 9.726 -35.738 1.00 40.44 182 ALA A CA 1
ATOM 1463 C C . ALA A 1 182 ? 4.387 10.444 -34.751 1.00 40.44 182 ALA A C 1
ATOM 1465 O O . ALA A 1 182 ? 4.253 10.077 -33.586 1.00 40.44 182 ALA A O 1
ATOM 1466 N N . ARG A 1 183 ? 3.740 11.502 -35.245 1.00 40.66 183 ARG A N 1
ATOM 1467 C CA . ARG A 1 183 ? 2.760 12.352 -34.554 1.00 40.66 183 ARG A CA 1
ATOM 1468 C C . ARG A 1 183 ? 1.838 11.555 -33.623 1.00 40.66 183 ARG A C 1
ATOM 1470 O O . ARG A 1 183 ? 1.081 10.702 -34.082 1.00 40.66 183 ARG A O 1
ATOM 1477 N N . ARG A 1 184 ? 1.820 11.926 -32.337 1.00 33.66 184 ARG A N 1
ATOM 1478 C CA . ARG A 1 184 ? 0.738 11.580 -31.405 1.00 33.66 184 ARG A CA 1
ATOM 1479 C C . ARG A 1 184 ? -0.591 12.039 -32.005 1.00 33.66 184 ARG A C 1
ATOM 1481 O O . ARG A 1 184 ? -0.905 13.227 -31.982 1.00 33.66 184 ARG A O 1
ATOM 1488 N N . VAL A 1 185 ? -1.371 11.101 -32.530 1.00 34.06 185 VAL A N 1
ATOM 1489 C CA . VAL A 1 185 ? -2.808 11.304 -32.699 1.00 34.06 185 VAL A CA 1
ATOM 1490 C C . VAL A 1 185 ? -3.409 11.244 -31.289 1.00 34.06 185 VAL A C 1
ATOM 1492 O O . VAL A 1 185 ? -3.145 10.272 -30.575 1.00 34.06 185 VAL A O 1
ATOM 1495 N N . PRO A 1 186 ? -4.145 12.271 -30.835 1.00 30.91 186 PRO A N 1
ATOM 1496 C CA . PRO A 1 186 ? -4.828 12.232 -29.550 1.00 30.91 186 PRO A CA 1
ATOM 1497 C C . PRO A 1 186 ? -5.745 11.011 -29.510 1.00 30.91 186 PRO A C 1
ATOM 1499 O O . PRO A 1 186 ? -6.532 10.810 -30.434 1.00 30.91 186 PRO A O 1
ATOM 1502 N N . ILE A 1 187 ? -5.657 10.204 -28.450 1.00 32.66 187 ILE A N 1
ATOM 1503 C CA . ILE A 1 187 ? -6.714 9.237 -28.151 1.00 32.66 187 ILE A CA 1
ATOM 1504 C C . ILE A 1 187 ? -7.955 10.090 -27.865 1.00 32.66 187 ILE A C 1
ATOM 1506 O O . ILE A 1 187 ? -7.902 10.911 -26.943 1.00 32.66 187 ILE A O 1
ATOM 1510 N N . PRO A 1 188 ? -9.029 9.989 -28.663 1.00 31.34 188 PRO A N 1
ATOM 1511 C CA . PRO A 1 188 ? -10.233 10.743 -28.382 1.00 31.34 188 PRO A CA 1
ATOM 1512 C C . PRO A 1 188 ? -10.753 10.289 -27.020 1.00 31.34 188 PRO A C 1
ATOM 1514 O O . PRO A 1 188 ? -10.849 9.089 -26.753 1.00 31.34 188 PRO A O 1
ATOM 1517 N N . SER A 1 189 ? -11.085 11.247 -26.154 1.00 38.53 189 SER A N 1
ATOM 1518 C CA . SER A 1 189 ? -12.001 10.985 -25.052 1.00 38.53 189 SER A CA 1
ATOM 1519 C C . SER A 1 189 ? -13.235 10.347 -25.674 1.00 38.53 189 SER A C 1
ATOM 1521 O O . SER A 1 189 ? -13.930 11.005 -26.454 1.00 38.53 189 SER A O 1
ATOM 1523 N N . ILE A 1 190 ? -13.472 9.065 -25.415 1.00 39.78 190 ILE A N 1
ATOM 1524 C CA . ILE A 1 190 ? -14.715 8.432 -25.837 1.00 39.78 190 ILE A CA 1
ATOM 1525 C C . ILE A 1 190 ? -15.795 9.140 -25.028 1.00 39.78 190 ILE A C 1
ATOM 1527 O O . ILE A 1 190 ? -15.934 8.921 -23.827 1.00 39.78 190 ILE A O 1
ATOM 1531 N N . ALA A 1 191 ? -16.478 10.084 -25.670 1.00 46.19 191 ALA A N 1
ATOM 1532 C CA . ALA A 1 191 ? -17.691 10.659 -25.137 1.00 46.19 191 ALA A CA 1
ATOM 1533 C C . ALA A 1 191 ? -18.672 9.493 -25.015 1.00 46.19 191 ALA A C 1
ATOM 1535 O O . ALA A 1 191 ? -19.148 8.983 -26.029 1.00 46.19 191 ALA A O 1
ATOM 1536 N N . ILE A 1 192 ? -18.898 9.018 -23.788 1.00 54.62 192 ILE A N 1
ATOM 1537 C CA . ILE A 1 192 ? -19.980 8.075 -23.523 1.00 54.62 192 ILE A CA 1
ATOM 1538 C C . ILE A 1 192 ? -21.247 8.796 -23.971 1.00 54.62 192 ILE A C 1
ATOM 1540 O O . ILE A 1 192 ? -21.484 9.936 -23.560 1.00 54.62 192 ILE A O 1
ATOM 1544 N N . ALA A 1 193 ? -21.991 8.183 -24.890 1.00 58.97 193 ALA A N 1
ATOM 1545 C CA . ALA A 1 193 ? -23.202 8.790 -25.412 1.00 58.97 193 ALA A CA 1
ATOM 1546 C C . ALA A 1 193 ? -24.141 9.135 -24.238 1.00 58.97 193 ALA A C 1
ATOM 1548 O O . ALA A 1 193 ? -24.230 8.350 -23.288 1.00 58.97 193 ALA A O 1
ATOM 1549 N N . PRO A 1 194 ? -24.802 10.306 -24.256 1.00 63.62 194 PRO A N 1
ATOM 1550 C CA . PRO A 1 194 ? -25.755 10.656 -23.213 1.00 63.62 194 PRO A CA 1
ATOM 1551 C C . PRO A 1 194 ? -26.848 9.582 -23.139 1.00 63.62 194 PRO A C 1
ATOM 1553 O O . PRO A 1 194 ? -27.417 9.202 -24.160 1.00 63.62 194 PRO A O 1
ATOM 1556 N N . HIS A 1 195 ? -27.105 9.077 -21.932 1.00 71.25 195 HIS A N 1
ATOM 1557 C CA . HIS A 1 195 ? -28.206 8.151 -21.663 1.00 71.25 195 HIS A CA 1
ATOM 1558 C C . HIS A 1 195 ? -29.483 8.956 -21.452 1.00 71.25 195 HIS A C 1
ATOM 1560 O O . HIS A 1 195 ? -29.525 9.782 -20.537 1.00 71.25 195 HIS A O 1
ATOM 1566 N N . HIS A 1 196 ? -30.517 8.705 -22.254 1.00 71.62 196 HIS A N 1
ATOM 1567 C CA . HIS A 1 196 ? -31.824 9.312 -22.040 1.00 71.62 196 HIS A CA 1
ATOM 1568 C C . HIS A 1 196 ? -32.709 8.410 -21.181 1.00 71.62 196 HIS A C 1
ATOM 1570 O O . HIS A 1 196 ? -32.655 7.181 -21.237 1.00 71.62 196 HIS A O 1
ATOM 1576 N N . ARG A 1 197 ? -33.550 9.038 -20.357 1.00 68.69 197 ARG A N 1
ATOM 1577 C CA . ARG A 1 197 ? -34.414 8.325 -19.414 1.00 68.69 197 ARG A CA 1
ATOM 1578 C C . ARG A 1 197 ? -35.301 7.300 -20.130 1.00 68.69 197 ARG A C 1
ATOM 1580 O O . ARG A 1 197 ? -36.115 7.673 -20.973 1.00 68.69 197 ARG A O 1
ATOM 1587 N N . GLY A 1 198 ? -35.228 6.046 -19.685 1.00 65.94 198 GLY A N 1
ATOM 1588 C CA . GLY A 1 198 ? -36.025 4.937 -20.221 1.00 65.94 198 GLY A CA 1
ATOM 1589 C C . GLY A 1 198 ? -35.370 4.162 -21.367 1.00 65.94 198 GLY A C 1
ATOM 1590 O O . GLY A 1 198 ? -35.959 3.181 -21.825 1.00 65.94 198 GLY A O 1
ATOM 1591 N N . ASP A 1 199 ? -34.169 4.555 -21.794 1.00 75.75 199 ASP A N 1
ATOM 1592 C CA . ASP A 1 199 ? -33.379 3.790 -22.754 1.00 75.75 199 ASP A CA 1
ATOM 1593 C C . ASP A 1 199 ? -32.791 2.517 -22.123 1.00 75.75 199 ASP A C 1
ATOM 1595 O O . ASP A 1 199 ? -32.679 2.369 -20.902 1.00 75.75 199 ASP A O 1
ATOM 1599 N N . VAL A 1 200 ? -32.387 1.575 -22.976 1.00 84.38 200 VAL A N 1
ATOM 1600 C CA . VAL A 1 200 ? -31.571 0.432 -22.551 1.00 84.38 200 VAL A CA 1
ATOM 1601 C C . VAL A 1 200 ? -30.179 0.947 -22.191 1.00 84.38 200 VAL A C 1
ATOM 1603 O O . VAL A 1 200 ? -29.576 1.679 -22.973 1.00 84.38 200 VAL A O 1
ATOM 1606 N N . PHE A 1 201 ? -29.656 0.556 -21.027 1.00 91.25 201 PHE A N 1
ATOM 1607 C CA . PHE A 1 201 ? -28.312 0.954 -20.611 1.00 91.25 201 PHE A CA 1
ATOM 1608 C C . PHE A 1 201 ? -27.266 0.474 -21.617 1.00 91.25 201 PHE A C 1
ATOM 1610 O O . PHE A 1 201 ? -27.254 -0.702 -21.985 1.00 91.25 201 PHE A O 1
ATOM 1617 N N . SER A 1 202 ? -26.377 1.375 -22.032 1.00 90.31 202 SER A N 1
ATOM 1618 C CA . SER A 1 202 ? -25.255 1.006 -22.890 1.00 90.31 202 SER A CA 1
ATOM 1619 C C . SER A 1 202 ? -24.244 0.140 -22.133 1.00 90.31 202 SER A C 1
ATOM 1621 O O . SER A 1 202 ? -24.135 0.216 -20.903 1.00 90.31 202 SER A O 1
ATOM 1623 N N . ASP A 1 203 ? -23.463 -0.650 -22.869 1.00 90.38 203 ASP A N 1
ATOM 1624 C CA . ASP A 1 203 ? -22.396 -1.470 -22.289 1.00 90.38 203 ASP A CA 1
ATOM 1625 C C . ASP A 1 203 ? -21.386 -0.597 -21.525 1.00 90.38 203 ASP A C 1
ATOM 1627 O O . ASP A 1 203 ? -20.917 -0.974 -20.451 1.00 90.38 203 ASP A O 1
ATOM 1631 N N . GLU A 1 204 ? -21.090 0.609 -22.016 1.00 89.88 204 GLU A N 1
ATOM 1632 C CA . GLU A 1 204 ? -20.197 1.564 -21.355 1.00 89.88 204 GLU A CA 1
ATOM 1633 C C . GLU A 1 204 ? -20.759 2.038 -20.012 1.00 89.88 204 GLU A C 1
ATOM 1635 O O . GLU A 1 204 ? -20.026 2.086 -19.022 1.00 89.88 204 GLU A O 1
ATOM 1640 N N . LEU A 1 205 ? -22.057 2.354 -19.950 1.00 92.69 205 LEU A N 1
ATOM 1641 C CA . LEU A 1 205 ? -22.710 2.774 -18.711 1.00 92.69 205 LEU A CA 1
ATOM 1642 C C . LEU A 1 205 ? -22.774 1.625 -17.696 1.00 92.69 205 LEU A C 1
ATOM 1644 O O . LEU A 1 205 ? -22.518 1.842 -16.510 1.00 92.69 205 LEU A O 1
ATOM 1648 N N . LEU A 1 206 ? -23.052 0.401 -18.153 1.00 94.50 206 LEU A N 1
ATOM 1649 C CA . LEU A 1 206 ? -23.046 -0.797 -17.311 1.00 94.50 206 LEU A CA 1
ATOM 1650 C C . LEU A 1 206 ? -21.652 -1.074 -16.730 1.00 94.50 206 LEU A C 1
ATOM 1652 O O . LEU A 1 206 ? -21.512 -1.257 -15.519 1.00 94.50 206 LEU A O 1
ATOM 1656 N N . ASN A 1 207 ? -20.603 -1.028 -17.557 1.00 94.12 207 ASN A N 1
ATOM 1657 C CA . ASN A 1 207 ? -19.220 -1.192 -17.098 1.00 94.12 207 ASN A CA 1
ATOM 1658 C C . ASN A 1 207 ? -18.779 -0.063 -16.163 1.00 94.12 207 ASN A C 1
ATOM 1660 O O . ASN A 1 207 ? -18.045 -0.307 -15.202 1.00 94.12 207 ASN A O 1
ATOM 1664 N N . TYR A 1 208 ? -19.237 1.165 -16.399 1.00 93.19 208 TYR A N 1
ATOM 1665 C CA . TYR A 1 208 ? -18.933 2.286 -15.521 1.00 93.19 208 TYR A CA 1
ATOM 1666 C C . TYR A 1 208 ? -19.620 2.150 -14.153 1.00 93.19 208 TYR A C 1
ATOM 1668 O O . TYR A 1 208 ? -18.972 2.298 -13.116 1.00 93.19 208 TYR A O 1
ATOM 1676 N N . ALA A 1 209 ? -20.909 1.799 -14.124 1.00 94.69 209 ALA A N 1
ATOM 1677 C CA . ALA A 1 209 ? -21.641 1.542 -12.883 1.00 94.69 209 ALA A CA 1
ATOM 1678 C C . ALA A 1 209 ? -21.022 0.384 -12.081 1.00 94.69 209 ALA A C 1
ATOM 1680 O O . ALA A 1 209 ? -20.861 0.479 -10.857 1.00 94.69 209 ALA A O 1
ATOM 1681 N N . LEU A 1 210 ? -20.600 -0.676 -12.774 1.00 94.19 210 LEU A N 1
ATOM 1682 C CA . LEU A 1 210 ? -19.901 -1.802 -12.169 1.00 94.19 210 LEU A CA 1
ATOM 1683 C C . LEU A 1 210 ? -18.568 -1.375 -11.556 1.00 94.19 210 LEU A C 1
ATOM 1685 O O . LEU A 1 210 ? -18.269 -1.758 -10.422 1.00 94.19 210 LEU A O 1
ATOM 1689 N N . LYS A 1 211 ? -17.799 -0.537 -12.262 1.00 91.69 211 LYS A N 1
ATOM 1690 C CA . LYS A 1 211 ? -16.549 0.045 -11.762 1.00 91.69 211 LYS A CA 1
ATOM 1691 C C . LYS A 1 211 ? -16.771 0.781 -10.446 1.00 91.69 211 LYS A C 1
ATOM 1693 O O . LYS A 1 211 ? -16.113 0.437 -9.473 1.00 91.69 211 LYS A O 1
ATOM 1698 N N . LEU A 1 212 ? -17.759 1.680 -10.382 1.00 91.00 212 LEU A N 1
ATOM 1699 C CA . LEU A 1 212 ? -18.112 2.426 -9.164 1.00 91.00 212 LEU A CA 1
ATOM 1700 C C . LEU A 1 212 ? -18.557 1.528 -7.999 1.00 91.00 212 LEU A C 1
ATOM 1702 O O . LEU A 1 212 ? -18.247 1.814 -6.840 1.00 91.00 212 LEU A O 1
ATOM 1706 N N . THR A 1 213 ? -19.312 0.467 -8.295 1.00 87.56 213 THR A N 1
ATOM 1707 C CA . THR A 1 213 ? -19.860 -0.457 -7.281 1.00 87.56 213 THR A CA 1
ATOM 1708 C C . THR A 1 213 ? -18.762 -1.254 -6.585 1.00 87.56 213 THR A C 1
ATOM 1710 O O . THR A 1 213 ? -18.887 -1.602 -5.416 1.00 87.56 213 THR A O 1
ATOM 1713 N N . THR A 1 214 ? -17.669 -1.497 -7.296 1.00 82.56 214 THR A N 1
ATOM 1714 C CA . THR A 1 214 ? -16.570 -2.374 -6.878 1.00 82.56 214 THR A CA 1
ATOM 1715 C C . THR A 1 214 ? -15.281 -1.574 -6.653 1.00 82.56 214 THR A C 1
ATOM 1717 O O . THR A 1 214 ? -14.176 -2.119 -6.700 1.00 82.56 214 THR A O 1
ATOM 1720 N N . GLU A 1 215 ? -15.418 -0.259 -6.446 1.00 79.38 215 GLU A N 1
ATOM 1721 C CA . GLU A 1 215 ? -14.352 0.604 -5.945 1.00 79.38 215 GLU A CA 1
ATOM 1722 C C . GLU A 1 215 ? -13.986 0.215 -4.510 1.00 79.38 215 GLU A C 1
ATOM 1724 O O . GLU A 1 215 ? -14.826 -0.164 -3.694 1.00 79.38 215 GLU A O 1
ATOM 1729 N N . TRP A 1 216 ? -12.708 0.362 -4.195 1.00 63.12 216 TRP A N 1
ATOM 1730 C CA . TRP A 1 216 ? -12.139 0.101 -2.878 1.00 63.12 216 TRP A CA 1
ATOM 1731 C C . TRP A 1 216 ? -11.710 1.418 -2.214 1.00 63.12 216 TRP A C 1
ATOM 1733 O O . TRP A 1 216 ? -11.807 2.493 -2.807 1.00 63.12 216 TRP A O 1
ATOM 1743 N N . GLY A 1 217 ? -11.239 1.342 -0.969 1.00 71.69 217 GLY A N 1
ATOM 1744 C CA . GLY A 1 217 ? -10.811 2.513 -0.202 1.00 71.69 217 GLY A CA 1
ATOM 1745 C C . GLY A 1 217 ? -11.997 3.292 0.364 1.00 71.69 217 GLY A C 1
ATOM 1746 O O . GLY A 1 217 ? -12.973 2.701 0.822 1.00 71.69 217 GLY A O 1
ATOM 1747 N N . GLU A 1 218 ? -11.932 4.624 0.329 1.00 64.00 218 GLU A N 1
ATOM 1748 C CA . GLU A 1 218 ? -12.952 5.492 0.937 1.00 64.00 218 GLU A CA 1
ATOM 1749 C C . GLU A 1 218 ? -14.359 5.291 0.359 1.00 64.00 218 GLU A C 1
ATOM 1751 O O . GLU A 1 218 ? -15.340 5.644 1.012 1.00 64.00 218 GLU A O 1
ATOM 1756 N N . ASN A 1 219 ? -14.477 4.727 -0.846 1.00 74.62 219 ASN A N 1
ATOM 1757 C CA . ASN A 1 219 ? -15.751 4.476 -1.520 1.00 74.62 219 ASN A CA 1
ATOM 1758 C C . ASN A 1 219 ? -16.263 3.036 -1.391 1.00 74.62 219 ASN A C 1
ATOM 1760 O O . ASN A 1 219 ? -17.338 2.730 -1.915 1.00 74.62 219 ASN A O 1
ATOM 1764 N N . TYR A 1 220 ? -15.538 2.169 -0.681 1.00 77.12 220 TYR A N 1
ATOM 1765 C CA . TYR A 1 220 ? -15.915 0.768 -0.530 1.00 77.12 220 TYR A CA 1
ATOM 1766 C C . TYR A 1 220 ? -17.296 0.623 0.120 1.00 77.12 220 TYR A C 1
ATOM 1768 O O . TYR A 1 220 ? -17.572 1.187 1.180 1.00 77.12 220 TYR A O 1
ATOM 1776 N N . GLY A 1 221 ? -18.185 -0.116 -0.547 1.00 73.56 221 GLY A N 1
ATOM 1777 C CA . GLY A 1 221 ? -19.552 -0.362 -0.085 1.00 73.56 221 GLY A CA 1
ATOM 1778 C C . GLY A 1 221 ? -20.475 0.864 -0.079 1.00 73.56 221 GLY A C 1
ATOM 1779 O O . GLY A 1 221 ? -21.639 0.739 0.307 1.00 73.56 221 GLY A O 1
ATOM 1780 N N . LYS A 1 222 ? -20.008 2.045 -0.513 1.00 84.44 222 LYS A N 1
ATOM 1781 C CA . LYS A 1 222 ? -20.850 3.245 -0.586 1.00 84.44 222 LYS A CA 1
ATOM 1782 C C . LYS A 1 222 ? -21.822 3.167 -1.773 1.00 84.44 222 LYS A C 1
ATOM 1784 O O . LYS A 1 222 ? -21.475 2.607 -2.814 1.00 84.44 222 LYS A O 1
ATOM 1789 N N . PRO A 1 223 ? -23.016 3.785 -1.681 1.00 90.06 223 PRO A N 1
ATOM 1790 C CA . PRO A 1 223 ? -23.917 3.930 -2.824 1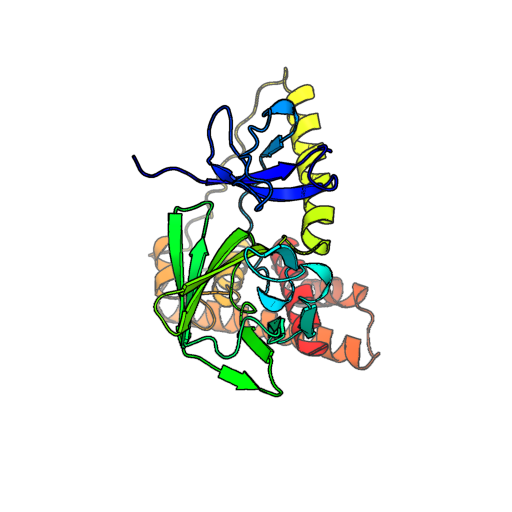.00 90.06 223 PRO A CA 1
ATOM 1791 C C . PRO A 1 223 ? -23.233 4.606 -4.025 1.00 90.06 223 PRO A C 1
ATOM 1793 O O . PRO A 1 223 ? -22.381 5.483 -3.856 1.00 90.06 223 PRO A O 1
ATOM 1796 N N . ILE A 1 224 ? -23.597 4.220 -5.253 1.00 93.06 224 ILE A N 1
ATOM 1797 C CA . ILE A 1 224 ? -23.020 4.820 -6.472 1.00 93.06 224 ILE A CA 1
ATOM 1798 C C . ILE A 1 224 ? -23.730 6.111 -6.900 1.00 93.06 224 ILE A C 1
ATOM 1800 O O . ILE A 1 224 ? -23.178 6.851 -7.707 1.00 93.06 224 ILE A O 1
ATOM 1804 N N . LYS A 1 225 ? -24.915 6.410 -6.344 1.00 93.38 225 LYS A N 1
ATOM 1805 C CA . LYS A 1 225 ? -25.806 7.510 -6.763 1.00 93.38 225 LYS A CA 1
ATOM 1806 C C . LYS A 1 225 ? -25.096 8.851 -6.946 1.00 93.38 225 LYS A C 1
ATOM 1808 O O . LYS A 1 225 ? -25.114 9.415 -8.032 1.00 93.38 225 LYS A O 1
ATOM 1813 N N . GLU A 1 226 ? -24.434 9.351 -5.908 1.00 89.94 226 GLU A N 1
ATOM 1814 C CA . GLU A 1 226 ? -23.770 10.660 -5.975 1.00 89.94 226 GLU A CA 1
ATOM 1815 C C . GLU A 1 226 ? -22.600 10.686 -6.965 1.00 89.94 226 GLU A C 1
ATOM 1817 O O . GLU A 1 226 ? -22.284 11.735 -7.519 1.00 89.94 226 GLU A O 1
ATOM 1822 N N . ARG A 1 227 ? -21.950 9.540 -7.190 1.00 92.94 227 ARG A N 1
ATOM 1823 C CA . ARG A 1 227 ? -20.790 9.417 -8.081 1.00 92.94 227 ARG A CA 1
ATOM 1824 C C . ARG A 1 227 ? -21.224 9.301 -9.538 1.00 92.94 227 ARG A C 1
ATOM 1826 O O . ARG A 1 227 ? -20.683 10.006 -10.382 1.00 92.94 227 ARG A O 1
ATOM 1833 N N . ILE A 1 228 ? -22.233 8.479 -9.821 1.00 91.62 228 ILE A N 1
ATOM 1834 C CA . ILE A 1 228 ? -22.727 8.265 -11.183 1.00 91.62 228 ILE A CA 1
ATOM 1835 C C . ILE A 1 228 ? -23.439 9.509 -11.731 1.00 91.62 228 ILE A C 1
ATOM 1837 O O . ILE A 1 228 ? -23.238 9.855 -12.891 1.00 91.62 228 ILE A O 1
ATOM 1841 N N . LEU A 1 229 ? -24.153 10.262 -10.882 1.00 89.94 229 LEU A N 1
ATOM 1842 C CA . LEU A 1 229 ? -24.815 11.516 -11.269 1.00 89.94 229 LEU A CA 1
ATOM 1843 C C . LEU A 1 229 ? -23.844 12.631 -11.690 1.00 89.94 229 LEU A C 1
ATOM 1845 O O . LEU A 1 229 ? -24.259 13.559 -12.379 1.00 89.94 229 LEU A O 1
ATOM 1849 N N . ARG A 1 230 ? -22.555 12.561 -11.320 1.00 87.69 230 ARG A N 1
ATOM 1850 C CA . ARG A 1 230 ? -21.551 13.545 -11.774 1.00 87.69 230 ARG A CA 1
ATOM 1851 C C . ARG A 1 230 ? -21.294 13.463 -13.275 1.00 87.69 230 ARG A C 1
ATOM 1853 O O . ARG A 1 230 ? -20.983 14.482 -13.880 1.00 87.69 230 ARG A O 1
ATOM 1860 N N . LEU A 1 231 ? -21.393 12.264 -13.848 1.00 82.50 231 LEU A N 1
ATOM 1861 C CA . LEU A 1 231 ? -21.190 12.031 -15.280 1.00 82.50 231 LEU A CA 1
ATOM 1862 C C . LEU A 1 231 ? -22.503 11.817 -16.033 1.00 82.50 231 LEU A C 1
ATOM 1864 O O . LEU A 1 231 ? -22.587 12.156 -17.208 1.00 82.50 231 LEU A O 1
ATOM 1868 N N . PHE A 1 232 ? -23.529 11.305 -15.354 1.00 86.81 232 PHE A N 1
ATOM 1869 C CA . PHE A 1 232 ? -24.831 10.990 -15.934 1.00 86.81 232 PHE A CA 1
ATOM 1870 C C . PHE A 1 232 ? -25.954 11.660 -15.128 1.00 86.81 232 PHE A C 1
ATOM 1872 O O . PHE A 1 232 ? -26.725 10.974 -14.452 1.00 86.81 232 PHE A O 1
ATOM 1879 N N . PRO A 1 233 ? -26.056 13.003 -15.160 1.00 86.88 233 PRO A N 1
ATOM 1880 C CA . PRO A 1 233 ? -27.023 13.749 -14.350 1.00 86.88 233 PRO A CA 1
ATOM 1881 C C . PRO A 1 233 ? -28.488 13.497 -14.744 1.00 86.88 233 PRO A C 1
ATOM 1883 O O . PRO A 1 233 ? -29.388 13.829 -13.977 1.00 86.88 233 PRO A O 1
ATOM 1886 N N . GLU A 1 234 ? -28.740 12.923 -15.925 1.00 86.88 234 GLU A N 1
ATOM 1887 C CA . GLU A 1 234 ? -30.089 12.619 -16.423 1.00 86.88 234 GLU A CA 1
ATOM 1888 C C . GLU A 1 234 ? -30.685 11.326 -15.834 1.00 86.88 234 GLU A C 1
ATOM 1890 O O . GLU A 1 234 ? -31.900 11.118 -15.923 1.00 86.88 234 GLU A O 1
ATOM 1895 N N . LEU A 1 235 ? -29.861 10.479 -15.198 1.00 89.69 235 LEU A N 1
ATOM 1896 C CA . LEU A 1 235 ? -30.321 9.229 -14.595 1.00 89.69 235 LEU A CA 1
ATOM 1897 C C . LEU A 1 235 ? -31.310 9.495 -13.461 1.00 89.69 235 LEU A C 1
ATOM 1899 O O . LEU A 1 235 ? -31.068 10.283 -12.546 1.00 89.69 235 LEU A O 1
ATOM 1903 N N . SER A 1 236 ? -32.432 8.786 -13.498 1.00 91.94 236 SER A N 1
ATOM 1904 C CA . SER A 1 236 ? -33.365 8.735 -12.379 1.00 91.94 236 SER A CA 1
ATOM 1905 C C . SER A 1 236 ? -32.857 7.830 -11.256 1.00 91.94 236 SER A C 1
ATOM 1907 O O . SER A 1 236 ? -32.075 6.907 -11.476 1.00 91.94 236 SER A O 1
ATOM 1909 N N . ASP A 1 237 ? -33.379 8.037 -10.047 1.00 91.19 237 ASP A N 1
ATOM 1910 C CA . ASP A 1 237 ? -33.098 7.164 -8.901 1.00 91.19 237 ASP A CA 1
ATOM 1911 C C . ASP A 1 237 ? -33.410 5.690 -9.200 1.00 91.19 237 ASP A C 1
ATOM 1913 O O . ASP A 1 237 ? -32.632 4.810 -8.849 1.00 91.19 237 ASP A O 1
ATOM 1917 N N . GLN A 1 238 ? -34.498 5.425 -9.931 1.00 91.88 238 GLN A N 1
ATOM 1918 C CA . GLN A 1 238 ? -34.878 4.069 -10.334 1.00 91.88 238 GLN A CA 1
ATOM 1919 C C . GLN A 1 238 ? -33.856 3.434 -11.285 1.00 91.88 238 GLN A C 1
ATOM 1921 O O . GLN A 1 238 ? -33.561 2.246 -11.167 1.00 91.88 238 GLN A O 1
ATOM 1926 N N . GLU A 1 239 ? -33.298 4.211 -12.216 1.00 92.94 239 GLU A N 1
ATOM 1927 C CA . GLU A 1 239 ? -32.253 3.736 -13.129 1.00 92.94 239 GLU A CA 1
ATOM 1928 C C . GLU A 1 239 ? -30.939 3.474 -12.387 1.00 92.94 239 GLU A C 1
ATOM 1930 O O . GLU A 1 239 ? -30.283 2.468 -12.638 1.00 92.94 239 GLU A O 1
ATOM 1935 N N . ILE A 1 240 ? -30.580 4.324 -11.423 1.00 94.31 240 ILE A N 1
ATOM 1936 C CA . ILE A 1 240 ? -29.395 4.131 -10.574 1.00 94.31 240 ILE A CA 1
ATOM 1937 C C . ILE A 1 240 ? -29.537 2.875 -9.710 1.00 94.31 240 ILE A C 1
ATOM 1939 O O . ILE A 1 240 ? -28.585 2.097 -9.586 1.00 94.31 240 ILE A O 1
ATOM 1943 N N . ASP A 1 241 ? -30.717 2.643 -9.138 1.00 93.69 241 ASP A N 1
ATOM 1944 C CA . ASP A 1 241 ? -31.009 1.431 -8.373 1.00 93.69 241 ASP A CA 1
ATOM 1945 C C . ASP A 1 241 ? -30.929 0.184 -9.265 1.00 93.69 241 ASP A C 1
ATOM 1947 O O . ASP A 1 241 ? -30.343 -0.830 -8.871 1.00 93.69 241 ASP A O 1
ATOM 1951 N N . ALA A 1 242 ? -31.445 0.266 -10.496 1.00 94.31 242 ALA A N 1
ATOM 1952 C CA . ALA A 1 242 ? -31.338 -0.805 -11.481 1.00 94.31 242 ALA A CA 1
ATOM 1953 C C . ALA A 1 242 ? -29.876 -1.092 -11.865 1.00 94.31 242 ALA A C 1
ATOM 1955 O O . ALA A 1 242 ? -29.455 -2.247 -11.819 1.00 94.31 242 ALA A O 1
ATOM 1956 N N . LEU A 1 243 ? -29.078 -0.061 -12.162 1.00 95.00 243 LEU A N 1
ATOM 1957 C CA . LEU A 1 243 ? -27.646 -0.185 -12.461 1.00 95.00 243 LEU A CA 1
ATOM 1958 C C . LEU A 1 243 ? -26.865 -0.793 -11.293 1.00 95.00 243 LEU A C 1
ATOM 1960 O O . LEU A 1 243 ? -26.031 -1.676 -11.496 1.00 95.00 243 LEU A O 1
ATOM 1964 N N . THR A 1 244 ? -27.166 -0.368 -10.064 1.00 94.19 244 THR A N 1
ATOM 1965 C CA . THR A 1 244 ? -26.562 -0.925 -8.844 1.00 94.19 244 THR A CA 1
ATOM 1966 C C . THR A 1 244 ? -26.900 -2.406 -8.704 1.00 94.19 244 THR A C 1
ATOM 1968 O O . THR A 1 244 ? -26.029 -3.222 -8.400 1.00 94.19 244 THR A O 1
ATOM 1971 N N . LYS A 1 245 ? -28.163 -2.776 -8.947 1.00 94.62 245 LYS A N 1
ATOM 1972 C CA . LYS A 1 245 ? -28.620 -4.165 -8.876 1.00 94.62 245 LYS A CA 1
ATOM 1973 C C . LYS A 1 245 ? -27.936 -5.041 -9.926 1.00 94.62 245 LYS A C 1
ATOM 1975 O O . LYS A 1 245 ? -27.428 -6.098 -9.566 1.00 94.62 245 LYS A O 1
ATOM 1980 N N . ILE A 1 246 ? -27.881 -4.591 -11.181 1.00 95.25 246 ILE A N 1
ATOM 1981 C CA . ILE A 1 246 ? -27.207 -5.308 -12.277 1.00 95.25 246 ILE A CA 1
ATOM 1982 C C . ILE A 1 246 ? -25.715 -5.476 -11.968 1.00 95.25 246 ILE A C 1
ATOM 1984 O O . ILE A 1 246 ? -25.169 -6.568 -12.114 1.00 95.25 246 ILE A O 1
ATOM 1988 N N . SER A 1 247 ? -25.069 -4.415 -11.477 1.00 95.00 247 SER A N 1
ATOM 1989 C CA . SER A 1 247 ? -23.649 -4.444 -11.110 1.00 95.00 247 SER A CA 1
ATOM 1990 C C . SER A 1 247 ? -23.366 -5.479 -10.020 1.00 95.00 247 SER A C 1
ATOM 1992 O O . SER A 1 247 ? -22.451 -6.287 -10.160 1.00 95.00 247 SER A O 1
ATOM 1994 N N . ARG A 1 248 ? -24.190 -5.506 -8.964 1.00 91.06 248 ARG A N 1
ATOM 1995 C CA . ARG A 1 248 ? -24.078 -6.492 -7.878 1.00 91.06 248 ARG A CA 1
ATOM 1996 C C . ARG A 1 248 ? -24.342 -7.916 -8.346 1.00 91.06 248 ARG A C 1
ATOM 1998 O O . ARG A 1 248 ? -23.693 -8.839 -7.876 1.00 91.06 248 ARG A O 1
ATOM 2005 N N . GLU A 1 249 ? -25.288 -8.114 -9.259 1.00 94.19 249 GLU A N 1
ATOM 2006 C CA . GLU A 1 249 ? -25.553 -9.439 -9.819 1.00 94.19 249 GLU A CA 1
ATOM 2007 C C . GLU A 1 249 ? -24.337 -9.981 -10.584 1.00 94.19 249 GLU A C 1
ATOM 2009 O O . GLU A 1 249 ? -23.962 -11.141 -10.398 1.00 94.19 249 GLU A O 1
ATOM 2014 N N . ALA A 1 250 ? -23.693 -9.139 -11.399 1.00 94.38 250 ALA A N 1
ATOM 2015 C CA . ALA A 1 250 ? -22.465 -9.501 -12.098 1.00 94.38 250 ALA A CA 1
ATOM 2016 C C . ALA A 1 250 ? -21.311 -9.779 -11.125 1.00 94.38 250 ALA A C 1
ATOM 2018 O O . ALA A 1 250 ? -20.635 -10.798 -11.252 1.00 94.38 250 ALA A O 1
ATOM 2019 N N . GLU A 1 251 ? -21.126 -8.913 -10.127 1.00 92.06 251 GLU A N 1
ATOM 2020 C CA . GLU A 1 251 ? -20.132 -9.083 -9.065 1.00 92.06 251 GLU A CA 1
ATOM 2021 C C . GLU A 1 251 ? -20.303 -10.421 -8.328 1.00 92.06 251 GLU A C 1
ATOM 2023 O O . GLU A 1 251 ? -19.384 -11.240 -8.318 1.00 92.06 251 GLU A O 1
ATOM 2028 N N . TYR A 1 252 ? -21.489 -10.681 -7.767 1.00 93.12 252 TYR A N 1
ATOM 2029 C CA . TYR A 1 252 ? -21.745 -11.900 -6.999 1.00 93.12 252 TYR A CA 1
ATOM 2030 C C . TYR A 1 252 ? -21.588 -13.163 -7.835 1.00 93.12 252 TYR A C 1
ATOM 2032 O O . TYR A 1 252 ? -21.071 -14.157 -7.337 1.00 93.12 252 TYR A O 1
ATOM 2040 N N . TYR A 1 253 ? -22.001 -13.133 -9.102 1.00 95.81 253 TYR A N 1
ATOM 2041 C CA . TYR A 1 253 ? -21.804 -14.273 -9.987 1.00 95.81 253 TYR A CA 1
ATOM 2042 C C . TYR A 1 253 ? -20.320 -14.578 -10.210 1.00 95.81 253 TYR A C 1
ATOM 2044 O O . TYR A 1 253 ? -19.924 -15.736 -10.174 1.00 95.81 253 TYR A O 1
ATOM 2052 N N . ILE A 1 254 ? -19.484 -13.558 -10.416 1.00 94.12 254 ILE A N 1
ATOM 2053 C CA . ILE A 1 254 ? -18.043 -13.762 -10.615 1.00 94.12 254 ILE A CA 1
ATOM 2054 C C . ILE A 1 254 ? -17.377 -14.258 -9.325 1.00 94.12 254 ILE A C 1
ATOM 2056 O O . ILE A 1 254 ? -16.486 -15.104 -9.384 1.00 94.12 254 ILE A O 1
ATOM 2060 N N . TYR A 1 255 ? -17.829 -13.794 -8.160 1.00 93.00 255 TYR A N 1
ATOM 2061 C CA . TYR A 1 255 ? -17.346 -14.309 -6.875 1.00 93.00 255 TYR A CA 1
ATOM 2062 C C . TYR A 1 255 ? -17.771 -15.760 -6.638 1.00 93.00 255 TYR A C 1
ATOM 2064 O O . TYR A 1 255 ? -16.978 -16.548 -6.131 1.00 93.00 255 TYR A O 1
ATOM 2072 N N . ASP A 1 256 ? -18.981 -16.138 -7.050 1.00 94.62 256 ASP A N 1
ATOM 2073 C CA . ASP A 1 256 ? -19.436 -17.528 -7.008 1.00 94.62 256 ASP A CA 1
ATOM 2074 C C . ASP A 1 256 ? -18.587 -18.426 -7.922 1.00 94.62 256 ASP A C 1
ATOM 2076 O O . ASP A 1 256 ? -18.172 -19.503 -7.504 1.00 94.62 256 ASP A O 1
ATOM 2080 N N . LEU A 1 257 ? -18.223 -17.959 -9.123 1.00 93.75 257 LEU A N 1
ATOM 2081 C CA . LEU A 1 257 ? -17.276 -18.674 -9.988 1.00 93.75 257 LEU A CA 1
ATOM 2082 C C . LEU A 1 257 ? -15.910 -18.863 -9.309 1.00 93.75 257 LEU A C 1
ATOM 2084 O O . LEU A 1 257 ? -15.347 -19.953 -9.363 1.00 93.75 257 LEU A O 1
ATOM 2088 N N . ALA A 1 258 ? -15.391 -17.840 -8.630 1.00 90.75 258 ALA A N 1
ATOM 2089 C CA . ALA A 1 258 ? -14.144 -17.959 -7.876 1.00 90.75 258 ALA A CA 1
ATOM 2090 C C . ALA A 1 258 ? -14.247 -18.959 -6.705 1.00 90.75 258 ALA A C 1
ATOM 2092 O O . ALA A 1 258 ? -13.316 -19.721 -6.459 1.00 90.75 258 ALA A O 1
ATOM 2093 N N . ALA A 1 259 ? -15.386 -19.016 -6.010 1.00 89.88 259 ALA A N 1
ATOM 2094 C CA . ALA A 1 259 ? -15.630 -20.033 -4.985 1.00 89.88 259 ALA A CA 1
ATOM 2095 C C . ALA A 1 259 ? -15.709 -21.450 -5.585 1.00 89.88 259 ALA A C 1
ATOM 2097 O O . ALA A 1 259 ? -15.177 -22.402 -5.017 1.00 89.88 259 ALA A O 1
ATOM 2098 N N . GLN A 1 260 ? -16.319 -21.598 -6.765 1.00 90.00 260 GLN A N 1
ATOM 2099 C CA . GLN A 1 260 ? -16.344 -22.867 -7.496 1.00 90.00 260 GLN A CA 1
ATOM 2100 C C . GLN A 1 260 ? -14.949 -23.312 -7.960 1.00 90.00 260 GLN A C 1
ATOM 2102 O O . GLN A 1 260 ? -14.690 -24.515 -8.021 1.00 90.00 260 GLN A O 1
ATOM 2107 N N . GLU A 1 261 ? -14.056 -22.372 -8.280 1.00 94.88 261 GLU A N 1
ATOM 2108 C CA . GLU A 1 261 ? -12.648 -22.666 -8.574 1.00 94.88 261 GLU A CA 1
ATOM 2109 C C . GLU A 1 261 ? -11.937 -23.250 -7.354 1.00 94.88 261 GLU A C 1
ATOM 2111 O O . GLU A 1 261 ? -11.308 -24.300 -7.470 1.00 94.88 261 GLU A O 1
ATOM 2116 N N . LEU A 1 262 ? -12.119 -22.645 -6.175 1.00 89.00 262 LEU A N 1
ATOM 2117 C CA . LEU A 1 262 ? -11.557 -23.149 -4.918 1.00 89.00 262 LEU A CA 1
ATOM 2118 C C . LEU A 1 262 ? -12.052 -24.566 -4.586 1.00 89.00 262 LEU A C 1
ATOM 2120 O O . LEU A 1 262 ? -11.283 -25.406 -4.120 1.00 89.00 262 LEU A O 1
ATOM 2124 N N . ASP A 1 263 ? -13.326 -24.844 -4.870 1.00 92.06 263 ASP A N 1
ATOM 2125 C CA . ASP A 1 263 ? -13.934 -26.173 -4.744 1.00 92.06 263 ASP A CA 1
ATOM 2126 C C . ASP A 1 263 ? -13.421 -27.185 -5.796 1.00 92.06 263 ASP A C 1
ATOM 2128 O O . ASP A 1 263 ? -13.822 -28.353 -5.780 1.00 92.06 263 ASP A O 1
ATOM 2132 N N . GLY A 1 264 ? -12.588 -26.755 -6.749 1.00 91.75 264 GLY A N 1
ATOM 2133 C CA . GLY A 1 264 ? -12.068 -27.574 -7.844 1.00 91.75 264 GLY A CA 1
ATOM 2134 C C . GLY A 1 264 ? -13.106 -27.936 -8.913 1.00 91.75 264 GLY A C 1
ATOM 2135 O O . GLY A 1 264 ? -12.898 -28.886 -9.669 1.00 91.75 264 GLY A O 1
ATOM 2136 N N . LYS A 1 265 ? -14.242 -27.226 -8.977 1.00 94.50 265 LYS A N 1
ATOM 2137 C CA . LYS A 1 265 ? -15.325 -27.481 -9.950 1.00 94.50 265 LYS A CA 1
ATOM 2138 C C . LYS A 1 265 ? -15.039 -26.874 -11.320 1.00 94.50 265 LYS A C 1
ATOM 2140 O O . LYS A 1 265 ? -15.524 -27.389 -12.326 1.00 94.50 265 LYS A O 1
ATOM 2145 N N . ILE A 1 266 ? -14.285 -25.781 -11.347 1.00 95.62 266 ILE A N 1
ATOM 2146 C CA . ILE A 1 266 ? -13.834 -25.086 -12.557 1.00 95.62 266 ILE A CA 1
ATOM 2147 C C . ILE A 1 266 ? -12.360 -24.709 -12.392 1.00 95.62 266 ILE A C 1
ATOM 2149 O O . ILE A 1 266 ? -11.848 -24.733 -11.275 1.00 95.62 266 ILE A O 1
ATOM 2153 N N . ASN A 1 267 ? -11.678 -24.336 -13.476 1.00 90.44 267 ASN A N 1
ATOM 2154 C CA . ASN A 1 267 ? -10.332 -23.776 -13.374 1.00 90.44 267 ASN A CA 1
ATOM 2155 C C . ASN A 1 267 ? -10.375 -22.243 -13.327 1.00 90.44 267 ASN A C 1
ATOM 2157 O O . ASN A 1 267 ? -11.290 -21.615 -13.856 1.00 90.44 267 ASN A O 1
ATOM 2161 N N . GLU A 1 268 ? -9.314 -21.623 -12.805 1.00 86.38 268 GLU A N 1
ATOM 2162 C CA . GLU A 1 268 ? -9.176 -20.158 -12.758 1.00 86.38 268 GLU A CA 1
ATOM 2163 C C . GLU A 1 268 ? -9.327 -19.498 -14.144 1.00 86.38 268 GLU A C 1
ATOM 2165 O O . GLU A 1 268 ? -9.970 -18.456 -14.285 1.00 86.38 268 GLU A O 1
ATOM 2170 N N . HIS A 1 269 ? -8.811 -20.140 -15.199 1.00 91.56 269 HIS A N 1
ATOM 2171 C CA . HIS A 1 269 ? -8.909 -19.628 -16.569 1.00 91.56 269 HIS A CA 1
ATOM 2172 C C . HIS A 1 269 ? -10.336 -19.646 -17.147 1.00 91.56 269 HIS A C 1
ATOM 2174 O O . HIS A 1 269 ? -10.584 -18.966 -18.144 1.00 91.56 269 HIS A O 1
ATOM 2180 N N . ASP A 1 270 ? -11.269 -20.375 -16.526 1.00 88.19 270 ASP A N 1
ATOM 2181 C CA . ASP A 1 270 ? -12.663 -20.488 -16.968 1.00 88.19 270 ASP A CA 1
ATOM 2182 C C . ASP A 1 270 ? -13.544 -19.338 -16.444 1.00 88.19 270 ASP A C 1
ATOM 2184 O O . ASP A 1 270 ? -14.587 -19.033 -17.028 1.00 88.19 270 ASP A O 1
ATOM 2188 N N . ILE A 1 271 ? -13.106 -18.638 -15.390 1.00 89.12 271 ILE A N 1
ATOM 2189 C CA . ILE A 1 271 ? -13.894 -17.603 -14.701 1.00 89.12 271 ILE A CA 1
ATOM 2190 C C . ILE A 1 271 ? -14.276 -16.463 -15.652 1.00 89.12 271 ILE A C 1
ATOM 2192 O O . ILE A 1 271 ? -15.453 -16.120 -15.783 1.00 89.12 271 ILE A O 1
ATOM 2196 N N . VAL A 1 272 ? -13.298 -15.872 -16.346 1.00 91.75 272 VAL A N 1
ATOM 2197 C CA . VAL A 1 272 ? -13.542 -14.740 -17.258 1.00 91.75 272 VAL A CA 1
ATOM 2198 C C . VAL A 1 272 ? -14.402 -15.152 -18.466 1.00 91.75 272 VAL A C 1
ATOM 2200 O O . VAL A 1 272 ? -15.368 -14.439 -18.760 1.00 91.75 272 VAL A O 1
ATOM 2203 N N . PRO A 1 273 ? -14.130 -16.275 -19.164 1.00 89.69 273 PRO A N 1
ATOM 2204 C CA . PRO A 1 273 ? -15.022 -16.795 -20.201 1.00 89.69 273 PRO A CA 1
ATOM 2205 C C . PRO A 1 273 ? -16.465 -17.012 -19.728 1.00 89.69 273 PRO A C 1
ATOM 2207 O O . PRO A 1 273 ? -17.391 -16.574 -20.410 1.00 89.69 273 PRO A O 1
ATOM 2210 N N . PHE A 1 274 ? -16.682 -17.621 -18.557 1.00 94.81 274 PHE A N 1
ATOM 2211 C CA . PHE A 1 274 ? -18.030 -17.847 -18.023 1.00 94.81 274 PHE A CA 1
ATOM 2212 C C . PHE A 1 274 ? -18.737 -16.548 -17.632 1.00 94.81 274 PHE A C 1
ATOM 2214 O O . PHE A 1 274 ? -19.925 -16.386 -17.920 1.00 94.81 274 PHE A O 1
ATOM 2221 N N . ALA A 1 275 ? -18.016 -15.598 -17.035 1.00 92.75 275 ALA A N 1
ATOM 2222 C CA . ALA A 1 275 ? -18.542 -14.278 -16.709 1.00 92.75 275 ALA A CA 1
ATOM 2223 C C . ALA A 1 275 ? -19.021 -13.533 -17.961 1.00 92.75 275 ALA A C 1
ATOM 2225 O O . ALA A 1 275 ? -20.158 -13.068 -18.009 1.00 92.75 275 ALA A O 1
ATOM 2226 N N . ARG A 1 276 ? -18.181 -13.474 -19.001 1.00 93.44 276 ARG A N 1
ATOM 2227 C CA . ARG A 1 276 ? -18.492 -12.776 -20.260 1.00 93.44 276 ARG A CA 1
ATOM 2228 C C . ARG A 1 276 ? -19.514 -13.517 -21.119 1.00 93.44 276 ARG A C 1
ATOM 2230 O O . ARG A 1 276 ? -20.221 -12.888 -21.898 1.00 93.44 276 ARG A O 1
ATOM 2237 N N . GLY A 1 277 ? -19.619 -14.837 -20.963 1.00 90.50 277 GLY A N 1
ATOM 2238 C CA . GLY A 1 277 ? -20.683 -15.632 -21.573 1.00 90.50 277 GLY A CA 1
ATOM 2239 C C . GLY A 1 277 ? -22.063 -15.3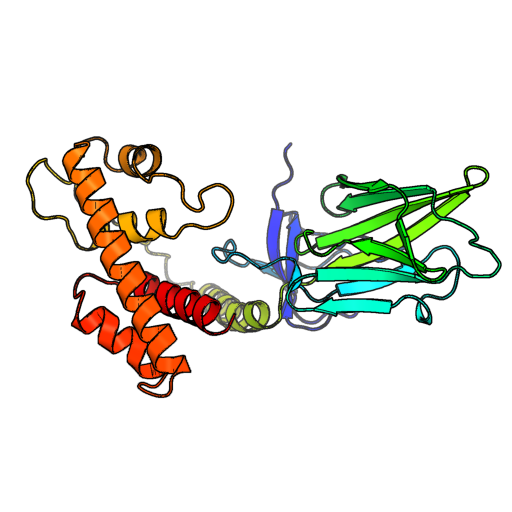07 -20.994 1.00 90.50 277 GLY A C 1
ATOM 2240 O O . GLY A 1 277 ? -23.033 -15.237 -21.742 1.00 90.50 277 GLY A O 1
ATOM 2241 N N . LYS A 1 278 ? -22.153 -15.068 -19.677 1.00 94.62 278 LYS A N 1
ATOM 2242 C CA . LYS A 1 278 ? -23.408 -14.685 -19.009 1.00 94.62 278 LYS A CA 1
ATOM 2243 C C . LYS A 1 278 ? -23.731 -13.196 -19.161 1.00 94.62 278 LYS A C 1
ATOM 2245 O O . LYS A 1 278 ? -24.880 -12.841 -19.404 1.00 94.62 278 LYS A O 1
ATOM 2250 N N . PHE A 1 279 ? -22.729 -12.333 -19.018 1.00 95.31 279 PHE A N 1
ATOM 2251 C CA . PHE A 1 279 ? -22.867 -10.882 -19.108 1.00 95.31 279 PHE A CA 1
ATOM 2252 C C . PHE A 1 279 ? -22.078 -10.374 -20.313 1.00 95.31 279 PHE A C 1
ATOM 2254 O O . PHE A 1 279 ? -20.909 -10.005 -20.202 1.00 95.31 279 PHE A O 1
ATOM 2261 N N . THR A 1 280 ? -22.724 -10.362 -21.479 1.00 93.25 280 THR A N 1
ATOM 2262 C CA . THR A 1 280 ? -22.080 -10.014 -22.759 1.00 93.25 280 THR A CA 1
ATOM 2263 C C . THR A 1 280 ? -21.574 -8.577 -22.815 1.00 93.25 280 THR A C 1
ATOM 2265 O O . THR A 1 280 ? -20.656 -8.293 -23.578 1.00 93.25 280 THR A O 1
ATOM 2268 N N . TRP A 1 281 ? -22.144 -7.697 -21.990 1.00 94.00 281 TRP A N 1
ATOM 2269 C CA . TRP A 1 281 ? -21.731 -6.304 -21.852 1.00 94.00 281 TRP A CA 1
ATOM 2270 C C . TRP A 1 281 ? -20.415 -6.144 -21.084 1.00 94.00 281 TRP A C 1
ATOM 2272 O O . TRP A 1 281 ? -19.811 -5.085 -21.171 1.00 94.00 281 TRP A O 1
ATOM 2282 N N . LEU A 1 282 ? -19.933 -7.151 -20.337 1.00 92.69 282 LEU A N 1
ATOM 2283 C CA . LEU A 1 282 ? -18.690 -7.026 -19.568 1.00 92.69 282 LEU A CA 1
ATOM 2284 C C . LEU A 1 282 ? -17.476 -6.821 -20.476 1.00 92.69 282 LEU A C 1
ATOM 2286 O O . LEU A 1 282 ? -17.108 -7.690 -21.281 1.00 92.69 282 LEU A O 1
ATOM 2290 N N . ASP A 1 283 ? -16.780 -5.708 -20.256 1.00 89.44 283 ASP A N 1
ATOM 2291 C CA . ASP A 1 283 ? -15.494 -5.470 -20.885 1.00 89.44 283 ASP A CA 1
ATOM 2292 C C . ASP A 1 283 ? -14.382 -6.329 -20.253 1.00 89.44 283 ASP A C 1
ATOM 2294 O O . ASP A 1 283 ? -14.536 -7.007 -19.226 1.00 89.44 283 ASP A O 1
ATOM 2298 N N . ARG A 1 284 ? -13.221 -6.336 -20.913 1.00 83.94 284 ARG A N 1
ATOM 2299 C CA . ARG A 1 284 ? -12.057 -7.102 -20.457 1.00 83.94 284 ARG A CA 1
ATOM 2300 C C . ARG A 1 284 ? -11.504 -6.590 -19.124 1.00 83.94 284 ARG A C 1
ATOM 2302 O O . ARG A 1 284 ? -11.018 -7.403 -18.340 1.00 83.94 284 ARG A O 1
ATOM 2309 N N . GLU A 1 285 ? -11.542 -5.282 -18.887 1.00 86.38 285 GLU A N 1
ATOM 2310 C CA . GLU A 1 285 ? -10.990 -4.657 -17.682 1.00 86.38 285 GLU A CA 1
ATOM 2311 C C . GLU A 1 285 ? -11.784 -5.098 -16.448 1.00 86.38 285 GLU A C 1
ATOM 2313 O O . GLU A 1 285 ? -11.221 -5.682 -15.521 1.00 86.38 285 GLU A O 1
ATOM 2318 N N . ASN A 1 286 ? -13.102 -4.903 -16.464 1.00 90.00 286 ASN A N 1
ATOM 2319 C CA . ASN A 1 286 ? -13.989 -5.234 -15.359 1.00 90.00 286 ASN A CA 1
ATOM 2320 C C . ASN A 1 286 ? -14.074 -6.735 -15.101 1.00 90.00 286 ASN A C 1
ATOM 2322 O O . ASN A 1 286 ? -13.991 -7.149 -13.946 1.00 90.00 286 ASN A O 1
ATOM 2326 N N . SER A 1 287 ? -14.193 -7.554 -16.149 1.00 89.25 287 SER A N 1
ATOM 2327 C CA . SER A 1 287 ? -14.232 -9.012 -15.981 1.00 89.25 287 SER A CA 1
ATOM 2328 C C . SER A 1 287 ? -12.942 -9.558 -15.363 1.00 89.25 287 SER A C 1
ATOM 2330 O O . SER A 1 287 ? -13.010 -10.368 -14.440 1.00 89.25 287 SER A O 1
ATOM 2332 N N . SER A 1 288 ? -11.771 -9.073 -15.793 1.00 84.69 288 SER A N 1
ATOM 2333 C CA . SER A 1 288 ? -10.490 -9.507 -15.213 1.00 84.69 288 SER A CA 1
ATOM 2334 C C . SER A 1 288 ? -10.320 -9.006 -13.779 1.00 84.69 288 SER A C 1
ATOM 2336 O O . SER A 1 288 ? -9.900 -9.757 -12.901 1.00 84.69 288 SER A O 1
ATOM 2338 N N . ARG A 1 289 ? -10.684 -7.745 -13.512 1.00 86.50 289 ARG A N 1
ATOM 2339 C CA . ARG A 1 289 ? -10.597 -7.164 -12.169 1.00 86.50 289 ARG A CA 1
ATOM 2340 C C . ARG A 1 289 ? -11.489 -7.905 -11.175 1.00 86.50 289 ARG A C 1
ATOM 2342 O O . ARG A 1 289 ? -11.033 -8.208 -10.077 1.00 86.50 289 ARG A O 1
ATOM 2349 N N . LEU A 1 290 ? -12.729 -8.217 -11.548 1.00 87.88 290 LEU A N 1
ATOM 2350 C CA . LEU A 1 290 ? -13.654 -8.929 -10.665 1.00 87.88 290 LEU A CA 1
ATOM 2351 C C . LEU A 1 290 ? -13.269 -10.382 -10.455 1.00 87.88 290 LEU A C 1
ATOM 2353 O O . LEU A 1 290 ? -13.436 -10.868 -9.342 1.00 87.88 290 LEU A O 1
ATOM 2357 N N . ALA A 1 291 ? -12.712 -11.048 -11.470 1.00 87.75 291 ALA A N 1
ATOM 2358 C CA . ALA A 1 291 ? -12.130 -12.371 -11.284 1.00 87.75 291 ALA A CA 1
ATOM 2359 C C . ALA A 1 291 ? -11.039 -12.314 -10.204 1.00 87.75 291 ALA A C 1
ATOM 2361 O O . ALA A 1 291 ? -11.131 -13.032 -9.217 1.00 87.75 291 ALA A O 1
ATOM 2362 N N . ASN A 1 292 ? -10.091 -11.377 -10.301 1.00 84.12 292 ASN A N 1
ATOM 2363 C CA . ASN A 1 292 ? -9.034 -11.219 -9.294 1.00 84.12 292 ASN A CA 1
ATOM 2364 C C . ASN A 1 292 ? -9.582 -10.930 -7.887 1.00 84.12 292 ASN A C 1
ATOM 2366 O O . ASN A 1 292 ? -9.104 -11.508 -6.911 1.00 84.12 292 ASN A O 1
ATOM 2370 N N . ILE A 1 293 ? -10.591 -10.059 -7.771 1.00 83.19 293 ILE A N 1
ATOM 2371 C CA . ILE A 1 293 ? -11.234 -9.764 -6.483 1.00 83.19 293 ILE A CA 1
ATOM 2372 C C . ILE A 1 293 ? -11.945 -11.008 -5.929 1.00 83.19 293 ILE A C 1
ATOM 2374 O O . ILE A 1 293 ? -11.791 -11.331 -4.753 1.00 83.19 293 ILE A O 1
ATOM 2378 N N . GLY A 1 294 ? -12.690 -11.730 -6.767 1.00 85.00 294 GLY A N 1
ATOM 2379 C CA . GLY A 1 294 ? -13.368 -12.964 -6.380 1.00 85.00 294 GLY A CA 1
ATOM 2380 C C . GLY A 1 294 ? -12.387 -14.015 -5.879 1.00 85.00 294 GLY A C 1
ATOM 2381 O O . GLY A 1 294 ? -12.593 -14.582 -4.810 1.00 85.00 294 GLY A O 1
ATOM 2382 N N . MET A 1 295 ? -11.277 -14.211 -6.592 1.00 86.56 295 MET A N 1
ATOM 2383 C CA . MET A 1 295 ? -10.215 -15.142 -6.202 1.00 86.56 295 MET A CA 1
ATOM 2384 C C . MET A 1 295 ? -9.563 -14.758 -4.873 1.00 86.56 295 MET A C 1
ATOM 2386 O O . MET A 1 295 ? -9.282 -15.629 -4.050 1.00 86.56 295 MET A O 1
ATOM 2390 N N . PHE A 1 296 ? -9.357 -13.460 -4.637 1.00 82.69 296 PHE A N 1
ATOM 2391 C CA . PHE A 1 296 ? -8.874 -12.960 -3.352 1.00 82.69 296 PHE A CA 1
ATOM 2392 C C . PHE A 1 296 ? -9.830 -13.315 -2.204 1.00 82.69 296 PHE A C 1
ATOM 2394 O O . PHE A 1 296 ? -9.372 -13.765 -1.157 1.00 82.69 296 PHE A O 1
ATOM 2401 N N . TYR A 1 297 ? -11.143 -13.141 -2.390 1.00 79.69 297 TYR A N 1
ATOM 2402 C CA . TYR A 1 297 ? -12.128 -13.470 -1.357 1.00 79.69 297 TYR A CA 1
ATOM 2403 C C . TYR A 1 297 ? -12.339 -14.971 -1.168 1.00 79.69 297 TYR A C 1
ATOM 2405 O O . TYR A 1 297 ? -12.532 -15.396 -0.035 1.00 79.69 297 TYR A O 1
ATOM 2413 N N . ALA A 1 298 ? -12.296 -15.766 -2.238 1.00 81.31 298 ALA A N 1
ATOM 2414 C CA . ALA A 1 298 ? -12.452 -17.215 -2.151 1.00 81.31 298 ALA A CA 1
ATOM 2415 C C . ALA A 1 298 ? -11.296 -17.865 -1.373 1.00 81.31 298 ALA A C 1
ATOM 2417 O O . ALA A 1 298 ? -11.512 -18.782 -0.593 1.00 81.31 298 ALA A O 1
ATOM 2418 N N . ARG A 1 299 ? -10.065 -17.371 -1.547 1.00 82.31 299 ARG A N 1
ATOM 2419 C CA . ARG A 1 299 ? -8.852 -17.934 -0.926 1.00 82.31 299 ARG A CA 1
ATOM 2420 C C . ARG A 1 299 ? -8.520 -17.342 0.458 1.00 82.31 299 ARG A C 1
ATOM 2422 O O . ARG A 1 299 ? -7.456 -17.649 0.995 1.00 82.31 299 ARG A O 1
ATOM 2429 N N . LYS A 1 300 ? -9.382 -16.478 1.004 1.00 59.72 300 LYS A N 1
ATOM 2430 C CA . LYS A 1 300 ? -9.261 -15.883 2.344 1.00 59.72 300 LYS A CA 1
ATOM 2431 C C . LYS A 1 300 ? -9.929 -16.763 3.396 1.00 59.72 300 LYS A C 1
ATOM 2433 O O . LYS A 1 300 ? -9.328 -16.893 4.484 1.00 59.72 300 LYS A O 1
#

Foldseek 3Di:
DPFDWFKKQFADDPPDDHLFIDTFGPDQWTWDFDQAPPDIDTDHCVRIQTFPDDQDDQQLLLFDKDWRDKPDDDSVQWDWDGDSQWTKTKAAQDPPAQFFQKKWKAFRRNRDTDDIGGFDDDPRITIHTRSRPHFGWMWIWTQGPPRDTMIIIMGGTRHVVVSVVRVVVSVVVVVVVVPPVPDPDDPDPPLPPADAPPDDDALVLLQVLLCQQPDDDPSDNPQCVVVSCVNHVNDDPVNSVVSNVSSVVLLVQLLVVLLCCVVVNDPLVVSLVVSCVVVVSDDPVSSVVSSVVSVVVNVD

Secondary structure (DSSP, 8-state):
-PPPEEEEEEP--SSS-TT-EEEEE-SSS-EEPP-SSS--EE--GGGEEEPPP--S---GGGS-EEEEEESSS-GGG-EEEE-SS-EEEEEE--TT-S---EEEEEETTTTEEEEEEE--EETTEEEEE-TTPPSEEEEEEEE-GGG-EEEEEEEEPPPHHHHHHHHHHHHHHHHHHHTTTS--PPPP---PPPPPTTSPPPHHHHHHHHHHHT--GGGTT--SHHHHTTT-TT--HHHHHHHHHHHHHHHHHHHHHHHHHHTTSS-GGGHHHHHHHH-TT--HHHHHHHHHHHHHHHT-